Protein AF-0000000076050199 (afdb_homodimer)

Radius of gyration: 25.9 Å; Cα contacts (8 Å, |Δi|>4): 578; chains: 2; bounding box: 98×71×80 Å

Nearest PDB structures (foldseek):
  4gos-assembly1_A  TM=8.736E-01  e=7.996E-11  Homo sapiens
  1py9-assembly1_A-2  TM=8.054E-01  e=5.054E-10  Mus musculus
  3csp-assembly1_A  TM=7.945E-01  e=6.804E-10  Rattus norvegicus
  1pkq-assembly2_J  TM=7.995E-01  e=1.474E-09  Rattus norvegicus
  3mj9-assembly1_A  TM=7.895E-01  e=1.377E-06  Mus musculus

Solvent-accessible surface area (backbone atoms only — not comparable to full-atom values): 16341 Å² total; per-residue (Å²): 135,82,79,76,73,74,72,79,74,70,74,73,73,74,72,75,71,73,72,77,76,75,49,48,38,43,48,78,49,66,61,49,78,47,48,39,64,36,67,49,72,49,48,35,36,38,69,71,53,95,85,59,62,58,58,48,30,26,36,46,28,32,40,41,45,98,84,49,76,41,40,54,44,38,30,56,44,57,38,76,38,73,85,65,33,34,73,93,38,62,92,28,49,46,69,51,70,83,41,44,84,76,20,33,45,38,39,38,37,46,63,34,41,51,83,68,31,31,40,36,37,37,35,42,35,43,89,79,38,55,38,55,29,59,29,35,37,44,33,39,74,73,77,78,125,137,80,76,76,76,74,74,77,74,70,72,74,73,73,74,75,69,71,71,77,76,76,50,49,38,41,49,77,49,65,62,48,77,48,47,38,65,35,66,50,74,49,48,36,37,39,68,70,54,96,85,61,60,60,58,48,31,26,34,46,27,33,40,41,45,98,83,48,78,42,39,55,43,39,29,56,44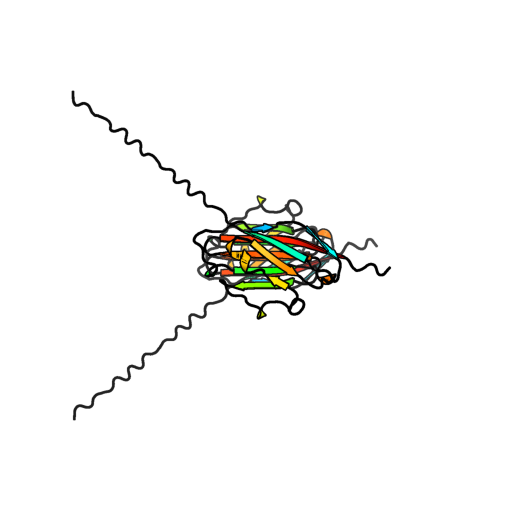,57,37,76,38,74,85,66,35,34,75,94,40,62,93,28,48,44,69,50,71,84,41,43,84,76,21,32,45,38,39,38,38,46,64,33,44,54,82,67,32,31,40,38,37,38,35,44,35,42,86,81,39,56,38,54,30,60,28,36,37,45,32,40,74,74,79,79,125

pLDDT: mean 88.52, std 17.94, range [31.03, 98.88]

Structure (mmCIF, N/CA/C/O backbone):
data_AF-0000000076050199-model_v1
#
loop_
_entity.id
_entity.type
_entity.pdbx_description
1 polymer 'Immunoglobulin V-set domain-containing protein'
#
loop_
_atom_site.group_PDB
_atom_site.id
_atom_site.type_symbol
_atom_site.label_atom_id
_atom_site.label_alt_id
_atom_site.label_comp_id
_atom_site.label_asym_id
_atom_site.label_entity_id
_atom_site.label_seq_id
_atom_site.pdbx_PDB_ins_code
_atom_site.Cartn_x
_atom_site.Cartn_y
_atom_site.Cartn_z
_atom_site.occupancy
_atom_site.B_iso_or_equiv
_atom_site.auth_seq_id
_atom_site.auth_comp_id
_atom_site.auth_asym_id
_atom_site.auth_atom_id
_atom_site.pdbx_PDB_model_num
ATOM 1 N N . LEU A 1 1 ? 49.406 43.812 -36.844 1 32.44 1 LEU A N 1
ATOM 2 C CA . LEU A 1 1 ? 48.281 43.062 -37.375 1 32.44 1 LEU A CA 1
ATOM 3 C C . LEU A 1 1 ? 48.188 41.688 -36.75 1 32.44 1 LEU A C 1
ATOM 5 O O . LEU A 1 1 ? 48.844 40.75 -37.219 1 32.44 1 LEU A O 1
ATOM 9 N N . PHE A 1 2 ? 48.469 41.625 -35.438 1 39.25 2 PHE A N 1
ATOM 10 C CA . PHE A 1 2 ? 48.312 40.531 -34.469 1 39.25 2 PHE A CA 1
ATOM 11 C C . PHE A 1 2 ? 46.938 39.906 -34.562 1 39.25 2 PHE A C 1
ATOM 13 O O . PHE A 1 2 ? 45.906 40.594 -34.469 1 39.25 2 PHE A O 1
ATOM 20 N N . ASP A 1 3 ? 46.781 38.906 -35.469 1 43.19 3 ASP A N 1
ATOM 21 C CA . ASP A 1 3 ? 45.656 38 -35.719 1 43.19 3 ASP A CA 1
ATOM 22 C C . ASP A 1 3 ? 45.219 37.344 -34.438 1 43.19 3 ASP A C 1
ATOM 24 O O . ASP A 1 3 ? 46 36.656 -33.75 1 43.19 3 ASP A O 1
ATOM 28 N N . TYR A 1 4 ? 44.438 38.062 -33.562 1 44.41 4 TYR A N 1
ATOM 29 C CA . TYR A 1 4 ? 43.688 37.562 -32.438 1 44.41 4 TYR A CA 1
ATOM 30 C C . TYR A 1 4 ? 42.875 36.344 -32.875 1 44.41 4 TYR A C 1
ATOM 32 O O . TYR A 1 4 ? 41.938 36.438 -33.656 1 44.41 4 TYR A O 1
ATOM 40 N N . LYS A 1 5 ? 43.5 35.188 -33.344 1 40.69 5 LYS A N 1
ATOM 41 C CA . LYS A 1 5 ? 42.75 33.938 -33.469 1 40.69 5 LYS A CA 1
ATOM 42 C C . LYS A 1 5 ? 41.875 33.688 -32.25 1 40.69 5 LYS A C 1
ATOM 44 O O . LYS A 1 5 ? 42.375 33.531 -31.141 1 40.69 5 LYS A O 1
ATOM 49 N N . GLN A 1 6 ? 40.75 34.531 -32.062 1 45.22 6 GLN A N 1
ATOM 50 C CA . GLN A 1 6 ? 39.781 34.156 -31.047 1 45.22 6 GLN A CA 1
ATOM 51 C C . GLN A 1 6 ? 39.438 32.688 -31.125 1 45.22 6 GLN A C 1
ATOM 53 O O . GLN A 1 6 ? 39.062 32.188 -32.188 1 45.22 6 GLN A O 1
ATOM 58 N N . THR A 1 7 ? 40.344 31.781 -30.562 1 48.69 7 THR A N 1
ATOM 59 C CA . THR A 1 7 ? 39.938 30.406 -30.297 1 48.69 7 THR A CA 1
ATOM 60 C C . THR A 1 7 ? 38.5 30.344 -29.828 1 48.69 7 THR A C 1
ATOM 62 O O . THR A 1 7 ? 38.125 31.016 -28.859 1 48.69 7 THR A O 1
ATOM 65 N N . ASP A 1 8 ? 37.531 30.219 -30.75 1 48.44 8 ASP A N 1
ATOM 66 C CA . ASP A 1 8 ? 36.156 29.812 -30.422 1 48.44 8 ASP A CA 1
ATOM 67 C C . ASP A 1 8 ? 36.156 28.625 -29.469 1 48.44 8 ASP A C 1
ATOM 69 O O . ASP A 1 8 ? 36.562 27.516 -29.828 1 48.44 8 ASP A O 1
ATOM 73 N N . PHE A 1 9 ? 36.594 28.891 -28.188 1 45.69 9 PHE A N 1
ATOM 74 C CA . PHE A 1 9 ? 36.25 27.875 -27.188 1 45.69 9 PHE A CA 1
ATOM 75 C C . PHE A 1 9 ? 34.781 27.469 -27.312 1 45.69 9 PHE A C 1
ATOM 77 O O . PHE A 1 9 ? 33.906 28.188 -26.859 1 45.69 9 PHE A O 1
ATOM 84 N N . THR A 1 10 ? 34.375 26.938 -28.422 1 53.16 10 THR A N 1
ATOM 85 C CA . THR A 1 10 ? 33.125 26.219 -28.328 1 53.16 10 THR A CA 1
ATOM 86 C C . THR A 1 10 ? 33.125 25.297 -27.109 1 53.16 10 THR A C 1
ATOM 88 O O . THR A 1 10 ? 33.875 24.344 -27.047 1 53.16 10 THR A O 1
ATOM 91 N N . LEU A 1 11 ? 33.031 25.844 -25.859 1 47.84 11 LEU A N 1
ATOM 92 C CA . LEU A 1 11 ? 32.594 25.031 -24.734 1 47.84 11 LEU A CA 1
ATOM 93 C C . LEU A 1 11 ? 31.469 24.062 -25.172 1 47.84 11 LEU A C 1
ATOM 95 O O . LEU A 1 11 ? 30.375 24.5 -25.5 1 47.84 11 LEU A O 1
ATOM 99 N N . LEU A 1 12 ? 31.828 23.047 -25.953 1 47.75 12 LEU A N 1
ATOM 100 C CA . LEU A 1 12 ? 30.906 21.922 -26.062 1 47.75 12 LEU A CA 1
ATOM 101 C C . LEU A 1 12 ? 30.281 21.594 -24.703 1 47.75 12 LEU A C 1
ATOM 103 O O . LEU A 1 12 ? 30.969 21.109 -23.812 1 47.75 12 LEU A O 1
ATOM 107 N N . TRP A 1 13 ? 29.359 22.406 -24.219 1 48.75 13 TRP A N 1
ATOM 108 C CA . TRP A 1 13 ? 28.5 21.969 -23.141 1 48.75 13 TRP A CA 1
ATOM 109 C C . TRP A 1 13 ? 27.969 20.547 -23.406 1 48.75 13 TRP A C 1
ATOM 111 O O . TRP A 1 13 ? 27.094 20.359 -24.25 1 48.75 13 TRP A O 1
ATOM 121 N N . LEU A 1 14 ? 28.828 19.531 -23.453 1 48.69 14 LEU A N 1
ATOM 122 C CA . LEU A 1 14 ? 28.344 18.156 -23.297 1 48.69 14 LEU A CA 1
ATOM 123 C C . LEU A 1 14 ? 27.281 18.094 -22.203 1 48.69 14 LEU A C 1
ATOM 125 O O . LEU A 1 14 ? 27.578 18.25 -21.016 1 48.69 14 LEU A O 1
ATOM 129 N N . PHE A 1 15 ? 26.094 18.734 -22.469 1 48.78 15 PHE A N 1
ATOM 130 C CA . PHE A 1 15 ? 24.938 18.438 -21.641 1 48.78 15 PHE A CA 1
ATOM 131 C C . PHE A 1 15 ? 24.797 16.922 -21.438 1 48.78 15 PHE A C 1
ATOM 133 O O . PHE A 1 15 ? 24.391 16.203 -22.359 1 48.78 15 PHE A O 1
ATOM 140 N N . LEU A 1 16 ? 25.797 16.203 -20.781 1 50.12 16 LEU A N 1
ATOM 141 C CA . LEU A 1 16 ? 25.453 14.898 -20.219 1 50.12 16 LEU A CA 1
ATOM 142 C C . LEU A 1 16 ? 24.047 14.898 -19.641 1 50.12 16 LEU A C 1
ATOM 144 O O . LEU A 1 16 ? 23.812 15.445 -18.562 1 50.12 16 LEU A O 1
ATOM 148 N N . SER A 1 17 ? 23.031 15.086 -20.406 1 51.53 17 SER A N 1
ATOM 149 C CA . SER A 1 17 ? 21.688 14.727 -19.938 1 51.53 17 SER A CA 1
ATOM 150 C C . SER A 1 17 ? 21.688 13.367 -19.25 1 51.53 17 SER A C 1
ATOM 152 O O . SER A 1 17 ? 21.719 12.328 -19.906 1 51.53 17 SER A O 1
ATOM 154 N N . SER A 1 18 ? 22.453 13.133 -18.234 1 55.72 18 SER A N 1
ATOM 155 C CA . SER A 1 18 ? 22.203 11.93 -17.438 1 55.72 18 SER A CA 1
ATOM 156 C C . SER A 1 18 ? 20.703 11.641 -17.344 1 55.72 18 SER A C 1
ATOM 158 O O . SER A 1 18 ? 19.969 12.375 -16.688 1 55.72 18 SER A O 1
ATOM 160 N N . ALA A 1 19 ? 20.047 11.203 -18.359 1 55.16 19 ALA A N 1
ATOM 161 C CA . ALA A 1 19 ? 18.688 10.695 -18.281 1 55.16 19 ALA A CA 1
ATOM 162 C C . ALA A 1 19 ? 18.453 9.922 -17 1 55.16 19 ALA A C 1
ATOM 164 O O . ALA A 1 19 ? 18.984 8.82 -16.828 1 55.16 19 ALA A O 1
ATOM 165 N N . LEU A 1 20 ? 18.281 10.477 -15.883 1 61.25 20 LEU A N 1
ATOM 166 C CA . LEU A 1 20 ? 17.859 9.789 -14.664 1 61.25 20 LEU A CA 1
ATOM 167 C C . LEU A 1 20 ? 16.812 8.727 -14.977 1 61.25 20 LEU A C 1
ATOM 169 O O . LEU A 1 20 ? 15.711 9.047 -15.406 1 61.25 20 LEU A O 1
ATOM 173 N N . ARG A 1 21 ? 17.281 7.559 -15.5 1 72.5 21 ARG A N 1
ATOM 174 C CA . ARG A 1 21 ? 16.359 6.441 -15.703 1 72.5 21 ARG A CA 1
ATOM 175 C C . ARG A 1 21 ? 15.531 6.188 -14.453 1 72.5 21 ARG A C 1
ATOM 177 O O . ARG A 1 21 ? 16.078 5.98 -13.367 1 72.5 21 ARG A O 1
ATOM 184 N N . THR A 1 22 ? 14.258 6.5 -14.43 1 88.25 22 THR A N 1
ATOM 185 C CA . THR A 1 22 ? 13.312 6.262 -13.344 1 88.25 22 THR A CA 1
ATOM 186 C C . THR A 1 22 ? 13.047 4.77 -13.172 1 88.25 22 THR A C 1
ATOM 188 O O . THR A 1 22 ? 12.945 4.035 -14.156 1 88.25 22 THR A O 1
ATOM 191 N N . PHE A 1 23 ? 13.242 4.316 -12.062 1 94.75 23 PHE A N 1
ATOM 192 C CA . PHE A 1 23 ? 12.906 2.943 -11.711 1 94.75 23 PHE A CA 1
ATOM 193 C C . PHE A 1 23 ? 11.398 2.725 -11.75 1 94.75 23 PHE A C 1
ATOM 195 O O . PHE A 1 23 ? 10.648 3.432 -11.07 1 94.75 23 PHE A O 1
ATOM 202 N N . VAL A 1 24 ? 10.906 1.756 -12.547 1 97.38 24 VAL A N 1
ATOM 203 C CA . VAL A 1 24 ? 9.477 1.528 -12.664 1 97.38 24 VAL A CA 1
ATOM 204 C C . VAL A 1 24 ? 9.164 0.052 -12.43 1 97.38 24 VAL A C 1
ATOM 206 O O . VAL A 1 24 ? 9.977 -0.818 -12.758 1 97.38 24 VAL A O 1
ATOM 209 N N . VAL A 1 25 ? 8.047 -0.191 -11.828 1 98.31 25 VAL A N 1
ATOM 210 C CA . VAL A 1 25 ? 7.441 -1.514 -11.711 1 98.31 25 VAL A CA 1
ATOM 211 C C . VAL A 1 25 ? 6.113 -1.543 -12.461 1 98.31 25 VAL A C 1
ATOM 213 O O . VAL A 1 25 ? 5.215 -0.745 -12.18 1 98.31 25 VAL A O 1
ATOM 216 N N . ASN A 1 26 ? 5.992 -2.457 -13.367 1 98.19 26 ASN A N 1
ATOM 217 C CA . ASN A 1 26 ? 4.77 -2.619 -14.148 1 98.19 26 ASN A CA 1
ATOM 218 C C . ASN A 1 26 ? 4.094 -3.955 -13.859 1 98.19 26 ASN A C 1
ATOM 220 O O . ASN A 1 26 ? 4.762 -4.934 -13.508 1 98.19 26 ASN A O 1
ATOM 224 N N . VAL A 1 27 ? 2.783 -3.969 -14.016 1 98.19 27 VAL A N 1
ATOM 225 C CA . VAL A 1 27 ? 2.055 -5.234 -13.992 1 98.19 27 VAL A CA 1
ATOM 226 C C . VAL A 1 27 ? 1.804 -5.711 -15.422 1 98.19 27 VAL A C 1
ATOM 228 O O . VAL A 1 27 ? 1.519 -4.906 -16.312 1 98.19 27 VAL A O 1
ATOM 231 N N . THR A 1 28 ? 1.919 -7 -15.602 1 97.75 28 THR A N 1
ATOM 232 C CA . THR A 1 28 ? 1.644 -7.535 -16.938 1 97.75 28 THR A CA 1
ATOM 233 C C . THR A 1 28 ? 0.164 -7.391 -17.281 1 97.75 28 THR A C 1
ATOM 235 O O . THR A 1 28 ? -0.188 -7.117 -18.422 1 97.75 28 THR A O 1
ATOM 238 N N . GLN A 1 29 ? -0.708 -7.605 -16.297 1 97.38 29 GLN A N 1
ATOM 239 C CA . GLN A 1 29 ? -2.146 -7.387 -16.406 1 97.38 29 GLN A CA 1
ATOM 240 C C . GLN A 1 29 ? -2.691 -6.664 -15.18 1 97.38 29 GLN A C 1
ATOM 242 O O . GLN A 1 29 ? -2.291 -6.957 -14.047 1 97.38 29 GLN A O 1
ATOM 247 N N . THR A 1 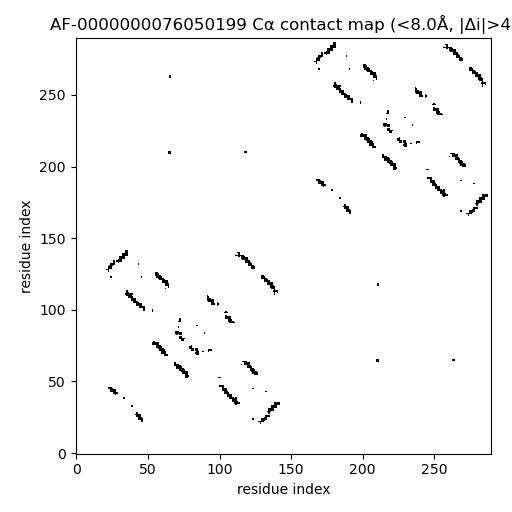30 ? -3.574 -5.723 -15.43 1 96.5 30 THR A N 1
ATOM 248 C CA . THR A 1 30 ? -4.121 -4.93 -14.336 1 96.5 30 THR A CA 1
ATOM 249 C C . THR A 1 30 ? -5.164 -5.727 -13.555 1 96.5 30 THR A C 1
ATOM 251 O O . THR A 1 30 ? -5.52 -5.363 -12.43 1 96.5 30 THR A O 1
ATOM 254 N N . SER A 1 31 ? -5.691 -6.785 -14.242 1 97.69 31 SER A N 1
ATOM 255 C CA . SER A 1 31 ? -6.688 -7.617 -13.578 1 97.69 31 SER A CA 1
ATOM 256 C C . SER A 1 31 ? -6.66 -9.047 -14.117 1 97.69 31 SER A C 1
ATOM 258 O O . SER A 1 31 ? -6.336 -9.273 -15.281 1 97.69 31 SER A O 1
ATOM 260 N N . TYR A 1 32 ? -7.008 -9.945 -13.242 1 98.44 32 TYR A N 1
ATOM 261 C CA . TYR A 1 32 ? -7.082 -11.375 -13.539 1 98.44 32 TYR A CA 1
ATOM 262 C C . TYR A 1 32 ? -8.414 -11.953 -13.078 1 98.44 32 TYR A C 1
ATOM 264 O O . TYR A 1 32 ? -9.023 -11.445 -12.133 1 98.44 32 TYR A O 1
ATOM 272 N N . GLN A 1 33 ? -8.773 -12.953 -13.758 1 98.19 33 GLN A N 1
ATOM 273 C CA . GLN A 1 33 ? -9.898 -13.797 -13.375 1 98.19 33 GLN A CA 1
ATOM 274 C C . GLN A 1 33 ? -9.469 -15.25 -13.234 1 98.19 33 GLN A C 1
ATOM 276 O O . GLN A 1 33 ? -8.688 -15.758 -14.047 1 98.19 33 GLN A O 1
ATOM 281 N N . ALA A 1 34 ? -10.008 -15.891 -12.219 1 98.12 34 ALA A N 1
ATOM 282 C CA . ALA A 1 34 ? -9.727 -17.312 -12.023 1 98.12 34 ALA A CA 1
ATOM 283 C C . ALA A 1 34 ? -10.836 -17.984 -11.234 1 98.12 34 ALA A C 1
ATOM 285 O O . ALA A 1 34 ? -11.734 -17.312 -10.719 1 98.12 34 ALA A O 1
ATOM 286 N N . GLU A 1 35 ? -10.727 -19.266 -11.258 1 97.81 35 GLU A N 1
ATOM 287 C CA . GLU A 1 35 ? -11.727 -20.047 -10.531 1 97.81 35 GLU A CA 1
ATOM 288 C C . GLU A 1 35 ? -11.109 -20.734 -9.305 1 97.81 35 GLU A C 1
ATOM 290 O O . GLU A 1 35 ? -9.93 -21.078 -9.312 1 97.81 35 GLU A O 1
ATOM 295 N N . GLU A 1 36 ? -11.984 -20.906 -8.312 1 97.94 36 GLU A N 1
ATOM 296 C CA . GLU A 1 36 ? -11.57 -21.609 -7.102 1 97.94 36 GLU A CA 1
ATOM 297 C C . GLU A 1 36 ? -10.93 -22.953 -7.434 1 97.94 36 GLU A C 1
ATOM 299 O O . GLU A 1 36 ? -11.352 -23.641 -8.375 1 97.94 36 GLU A O 1
ATOM 304 N N . ASN A 1 37 ? -9.906 -23.328 -6.672 1 97.31 37 ASN A N 1
ATOM 305 C CA . ASN A 1 37 ? -9.18 -24.594 -6.738 1 97.31 37 ASN A CA 1
ATOM 306 C C . ASN A 1 37 ? -8.25 -24.641 -7.949 1 97.31 37 ASN A C 1
ATOM 308 O O . ASN A 1 37 ? -7.504 -25.609 -8.125 1 97.31 37 ASN A O 1
ATOM 312 N N . HIS A 1 38 ? -8.227 -23.688 -8.734 1 97.81 38 HIS A N 1
ATOM 313 C CA . HIS A 1 38 ? -7.25 -23.562 -9.812 1 97.81 38 HIS A CA 1
ATOM 314 C C . HIS A 1 38 ? -5.996 -22.844 -9.336 1 97.81 38 HIS A C 1
ATOM 316 O O . HIS A 1 38 ? -5.906 -22.453 -8.172 1 97.81 38 HIS A O 1
ATOM 322 N N . ASN A 1 39 ? -5.023 -22.812 -10.188 1 98.69 39 ASN A N 1
ATOM 323 C CA . ASN A 1 39 ? -3.793 -22.062 -9.953 1 98.69 39 ASN A CA 1
ATOM 324 C C . ASN A 1 39 ? -3.689 -20.859 -10.875 1 98.69 39 ASN A C 1
ATOM 326 O O . ASN A 1 39 ? -4.367 -20.797 -11.906 1 98.69 39 ASN A O 1
ATOM 330 N N . ILE A 1 40 ? -2.869 -19.953 -10.484 1 98.75 40 ILE A N 1
ATOM 331 C CA . ILE A 1 40 ? -2.641 -18.797 -11.352 1 98.75 40 ILE A CA 1
ATOM 332 C C . ILE A 1 40 ? -1.229 -18.25 -11.133 1 98.75 40 ILE A C 1
ATOM 334 O O . ILE A 1 40 ? -0.618 -18.516 -10.094 1 98.75 40 ILE A O 1
ATOM 338 N N . THR A 1 41 ? -0.716 -17.594 -12.117 1 98.81 41 THR A N 1
ATOM 339 C CA . THR A 1 41 ? 0.531 -16.844 -12.023 1 98.81 41 THR A CA 1
ATOM 340 C C . THR A 1 41 ? 0.279 -15.359 -12.195 1 98.81 41 THR A C 1
ATOM 342 O O . THR A 1 41 ? -0.288 -14.93 -13.203 1 98.81 41 THR A O 1
ATOM 345 N N . LEU A 1 42 ? 0.651 -14.586 -11.266 1 98.88 42 LEU A N 1
ATOM 346 C CA . LEU A 1 42 ? 0.662 -13.125 -11.352 1 98.88 42 LEU A CA 1
ATOM 347 C C . LEU A 1 42 ? 2.053 -12.617 -11.711 1 98.88 42 LEU A C 1
ATOM 349 O O . LEU A 1 42 ? 3.055 -13.117 -11.195 1 98.88 42 LEU A O 1
ATOM 353 N N . GLU A 1 43 ? 2.082 -11.625 -12.562 1 98.81 43 GLU A N 1
ATOM 354 C CA . GLU A 1 43 ? 3.398 -11.25 -13.07 1 98.81 43 GLU A CA 1
ATOM 355 C C . GLU A 1 43 ? 3.58 -9.734 -13.078 1 98.81 43 GLU A C 1
ATOM 357 O O . GLU A 1 43 ? 2.684 -9 -13.5 1 98.81 43 GLU A O 1
ATOM 362 N N . TRP A 1 44 ? 4.75 -9.297 -12.625 1 98.81 44 TRP A N 1
ATOM 363 C CA . TRP A 1 44 ? 5.25 -7.93 -12.711 1 98.81 44 TRP A CA 1
ATOM 364 C C . TRP A 1 44 ? 6.551 -7.879 -13.5 1 98.81 44 TRP A C 1
ATOM 366 O O . TRP A 1 44 ? 7.242 -8.891 -13.648 1 98.81 44 TRP A O 1
ATOM 376 N N . THR A 1 45 ? 6.852 -6.703 -13.961 1 98.5 45 THR A N 1
ATOM 377 C CA . THR A 1 45 ? 8.172 -6.41 -14.5 1 98.5 45 THR A CA 1
ATOM 378 C C . THR A 1 45 ? 8.773 -5.176 -13.828 1 98.5 45 THR A C 1
ATOM 380 O O . THR A 1 45 ? 8.039 -4.312 -13.344 1 98.5 45 THR A O 1
ATOM 383 N N . PHE A 1 46 ? 10.102 -5.125 -13.812 1 97.88 46 PHE A N 1
ATOM 384 C CA . PHE A 1 46 ? 10.727 -3.957 -13.195 1 97.88 46 PHE A CA 1
ATOM 385 C C . PHE A 1 46 ? 12.055 -3.639 -13.875 1 97.88 46 PHE A C 1
ATOM 387 O O . PHE A 1 46 ? 12.633 -4.492 -14.547 1 97.88 46 PHE A O 1
ATOM 394 N N . THR A 1 47 ? 12.414 -2.426 -13.719 1 96.5 47 THR A N 1
ATOM 395 C CA . THR A 1 47 ? 13.648 -1.932 -14.312 1 96.5 47 THR A CA 1
ATOM 396 C C . THR A 1 47 ? 14.859 -2.662 -13.742 1 96.5 47 THR A C 1
ATOM 398 O O . THR A 1 47 ? 14.977 -2.818 -12.523 1 96.5 47 THR A O 1
ATOM 401 N N . THR A 1 48 ? 15.656 -3.164 -14.586 1 94 48 THR A N 1
ATOM 402 C CA . THR A 1 48 ? 16.891 -3.795 -14.148 1 94 48 THR A CA 1
ATOM 403 C C . THR A 1 48 ? 18.109 -2.945 -14.531 1 94 48 THR A C 1
ATOM 405 O O . THR A 1 48 ? 18 -2.049 -15.367 1 94 48 THR A O 1
ATOM 408 N N . ASN A 1 49 ? 19.047 -3.129 -13.812 1 89.06 49 ASN A N 1
ATOM 409 C CA . ASN A 1 49 ? 20.375 -2.588 -14.102 1 89.06 49 ASN A CA 1
ATOM 410 C C . ASN A 1 49 ? 21.406 -3.697 -14.297 1 89.06 49 ASN A C 1
ATOM 412 O O . ASN A 1 49 ? 21.578 -4.551 -13.422 1 89.06 49 ASN A O 1
ATOM 416 N N . ASN A 1 50 ? 21.953 -3.678 -15.477 1 80.62 50 ASN A N 1
ATOM 417 C CA . ASN A 1 50 ? 22.844 -4.746 -15.898 1 80.62 50 ASN A CA 1
ATOM 418 C C . ASN A 1 50 ? 23.969 -4.977 -14.891 1 80.62 50 ASN A C 1
ATOM 420 O O . ASN A 1 50 ? 24.5 -6.078 -14.797 1 80.62 50 ASN A O 1
ATOM 424 N N . ASP A 1 51 ? 24.234 -4.035 -14.117 1 77.69 51 ASP A N 1
ATOM 425 C CA . ASP A 1 51 ? 25.359 -4.133 -13.18 1 77.69 51 ASP A CA 1
ATOM 426 C C . ASP A 1 51 ? 24.859 -4.535 -11.789 1 77.69 51 ASP A C 1
ATOM 428 O O . ASP A 1 51 ? 25.672 -4.715 -10.875 1 77.69 51 ASP A O 1
ATOM 432 N N . SER A 1 52 ? 23.656 -4.785 -11.75 1 73.5 52 SER A N 1
ATOM 433 C CA . SER A 1 52 ? 23.141 -4.934 -10.391 1 73.5 52 SER A CA 1
ATOM 434 C C . SER A 1 52 ? 23.047 -6.402 -9.992 1 73.5 52 SER A C 1
ATOM 436 O O . SER A 1 52 ? 22.812 -7.27 -10.844 1 73.5 52 SER A O 1
ATOM 438 N N . SER A 1 53 ? 23.469 -6.672 -8.797 1 84.31 53 SER A N 1
ATOM 439 C CA . SER A 1 53 ? 23.328 -7.969 -8.141 1 84.31 53 SER A CA 1
ATOM 440 C C . SER A 1 53 ? 21.953 -8.109 -7.48 1 84.31 53 SER A C 1
ATOM 442 O O . SER A 1 53 ? 21.32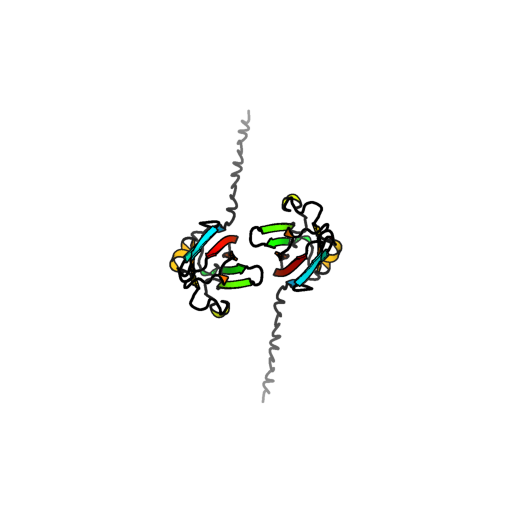8 -7.113 -7.141 1 84.31 53 SER A O 1
ATOM 444 N N . LEU A 1 54 ? 21.531 -9.336 -7.395 1 90.5 54 LEU A N 1
ATOM 445 C CA . LEU A 1 54 ? 20.297 -9.625 -6.691 1 90.5 54 LEU A CA 1
ATOM 446 C C . LEU A 1 54 ? 20.406 -9.289 -5.207 1 90.5 54 LEU A C 1
ATOM 448 O O . LEU A 1 54 ? 19.406 -9.195 -4.504 1 90.5 54 LEU A O 1
ATOM 452 N N . ASN A 1 55 ? 21.641 -9.039 -4.816 1 93.44 55 ASN A N 1
ATOM 453 C CA . ASN A 1 55 ? 21.875 -8.867 -3.385 1 93.44 55 ASN A CA 1
ATOM 454 C C . ASN A 1 55 ? 21.219 -7.59 -2.859 1 93.44 55 ASN A C 1
ATOM 456 O O . ASN A 1 55 ? 20.969 -7.465 -1.659 1 93.44 55 ASN A O 1
ATOM 460 N N . SER A 1 56 ? 20.953 -6.645 -3.713 1 94.38 56 SER A N 1
ATOM 461 C CA . SER A 1 56 ? 20.328 -5.406 -3.273 1 94.38 56 SER A CA 1
ATOM 462 C C . SER A 1 56 ? 18.812 -5.469 -3.449 1 94.38 56 SER A C 1
ATOM 464 O O . SER A 1 56 ? 18.094 -4.582 -2.984 1 94.38 56 SER A O 1
ATOM 466 N N . LEU A 1 57 ? 18.344 -6.555 -4.066 1 97.06 57 LEU A N 1
ATOM 467 C CA . LEU A 1 57 ? 16.938 -6.641 -4.445 1 97.06 57 LEU A CA 1
ATOM 468 C C . LEU A 1 57 ? 16.078 -7.008 -3.244 1 97.06 57 LEU A C 1
ATOM 470 O O . LEU A 1 57 ? 16.328 -8.008 -2.57 1 97.06 57 LEU A O 1
ATOM 474 N N . SER A 1 58 ? 15.117 -6.184 -2.949 1 97.75 58 SER A N 1
ATOM 475 C CA . SER A 1 58 ? 14.086 -6.484 -1.96 1 97.75 58 SER A CA 1
ATOM 476 C C . SER A 1 58 ? 12.695 -6.418 -2.576 1 97.75 58 SER A C 1
ATOM 478 O O . SER A 1 58 ? 12.391 -5.492 -3.33 1 97.75 58 SER A O 1
ATOM 480 N N . ILE A 1 59 ? 11.93 -7.418 -2.268 1 98.69 59 ILE A N 1
ATOM 481 C CA . ILE A 1 59 ? 10.562 -7.512 -2.781 1 98.69 59 ILE A CA 1
ATOM 482 C C . ILE A 1 59 ? 9.602 -7.797 -1.635 1 98.69 59 ILE A C 1
ATOM 484 O O . ILE A 1 59 ? 9.875 -8.633 -0.772 1 98.69 59 ILE A O 1
ATOM 488 N N . TYR A 1 60 ? 8.539 -7.102 -1.564 1 98.62 60 TYR A N 1
ATOM 489 C CA . TYR A 1 60 ? 7.469 -7.32 -0.596 1 98.62 60 TYR A CA 1
ATOM 490 C C . TYR A 1 60 ? 6.109 -7.328 -1.28 1 98.62 60 TYR A C 1
ATOM 492 O O . TYR A 1 60 ? 5.691 -6.328 -1.866 1 98.62 60 TYR A O 1
ATOM 500 N N . CYS A 1 61 ? 5.426 -8.461 -1.204 1 98.88 61 CYS A N 1
ATOM 501 C CA . CYS A 1 61 ? 4.133 -8.633 -1.858 1 98.88 61 CYS A CA 1
ATOM 502 C C . CYS A 1 61 ? 3.033 -8.898 -0.836 1 98.88 61 CYS A C 1
ATOM 504 O O . CYS A 1 61 ? 3.195 -9.742 0.048 1 98.88 61 CYS A O 1
ATOM 506 N N . GLU A 1 62 ? 1.937 -8.227 -1.067 1 98.62 62 GLU A N 1
ATOM 507 C CA . GLU A 1 62 ? 0.806 -8.367 -0.155 1 98.62 62 GLU A CA 1
ATOM 508 C C . GLU A 1 62 ? -0.506 -8.508 -0.92 1 98.62 62 GLU A C 1
ATOM 510 O O . GLU A 1 62 ? -0.636 -8.016 -2.041 1 98.62 62 GLU A O 1
ATOM 515 N N . LEU A 1 63 ? -1.42 -9.227 -0.322 1 98.56 63 LEU A N 1
ATOM 516 C CA . LEU A 1 63 ? -2.828 -9.195 -0.705 1 98.56 63 LEU A CA 1
ATOM 517 C C . LEU A 1 63 ? -3.619 -8.258 0.201 1 98.56 63 LEU A C 1
ATOM 519 O O . LEU A 1 63 ? -3.607 -8.414 1.424 1 98.56 63 LEU A O 1
ATOM 523 N N . ILE A 1 64 ? -4.27 -7.324 -0.406 1 97.44 64 ILE A N 1
ATOM 524 C CA . ILE A 1 64 ? -5.094 -6.371 0.329 1 97.44 64 ILE A CA 1
ATOM 525 C C . ILE A 1 64 ? -6.57 -6.629 0.025 1 97.44 64 ILE A C 1
ATOM 527 O O . ILE A 1 64 ? -6.996 -6.539 -1.129 1 97.44 64 ILE A O 1
ATOM 531 N N . THR A 1 65 ? -7.324 -6.938 1.047 1 93.81 65 THR A N 1
ATOM 532 C CA . THR A 1 65 ? -8.773 -7.086 0.946 1 93.81 65 THR A CA 1
ATOM 533 C C . THR A 1 65 ? -9.484 -6.074 1.839 1 93.81 65 THR A C 1
ATOM 535 O O . THR A 1 65 ? -8.836 -5.277 2.521 1 93.81 65 THR A O 1
ATOM 538 N N . ASP A 1 66 ? -10.82 -6.121 1.781 1 84.75 66 ASP A N 1
ATOM 539 C CA . ASP A 1 66 ? -11.617 -5.211 2.604 1 84.75 66 ASP A CA 1
ATOM 540 C C . ASP A 1 66 ? -11.383 -5.469 4.09 1 84.75 66 ASP A C 1
ATOM 542 O O . ASP A 1 66 ? -11.578 -4.578 4.918 1 84.75 66 ASP A O 1
ATOM 546 N N . HIS A 1 67 ? -10.859 -6.629 4.32 1 83.69 67 HIS A N 1
ATOM 547 C CA . HIS A 1 67 ? -10.883 -6.98 5.738 1 83.69 67 HIS A CA 1
ATOM 548 C C . HIS A 1 67 ? -9.477 -7.219 6.27 1 83.69 67 HIS A C 1
ATOM 550 O O . HIS A 1 67 ? -9.242 -7.113 7.473 1 83.69 67 HIS A O 1
ATOM 556 N N . MET A 1 68 ? -8.625 -7.531 5.355 1 89.06 68 MET A N 1
ATOM 557 C CA . MET A 1 68 ? -7.32 -7.93 5.867 1 89.06 68 MET A CA 1
ATOM 558 C C . MET A 1 68 ? -6.223 -7.617 4.852 1 89.06 68 MET A C 1
ATOM 560 O O . MET A 1 68 ? -6.492 -7.496 3.656 1 89.06 68 MET A O 1
ATOM 564 N N . VAL A 1 69 ? -5.047 -7.422 5.344 1 95.56 69 VAL A N 1
ATOM 565 C CA . VAL A 1 69 ? -3.822 -7.379 4.551 1 95.56 69 VAL A CA 1
ATOM 566 C C . VAL A 1 69 ? -2.949 -8.586 4.879 1 95.56 69 VAL A C 1
ATOM 568 O O . VAL A 1 69 ? -2.641 -8.836 6.047 1 95.56 69 VAL A O 1
ATOM 571 N N . SER A 1 70 ? -2.545 -9.359 3.84 1 98.06 70 SER A N 1
ATOM 572 C CA . SER A 1 70 ? -1.772 -10.578 4.043 1 98.06 70 SER A CA 1
ATOM 573 C C . SER A 1 70 ? -0.473 -10.555 3.246 1 98.06 70 SER A C 1
ATOM 575 O O . SER A 1 70 ? -0.472 -10.203 2.064 1 98.06 70 SER A O 1
ATOM 577 N N . VAL A 1 71 ? 0.597 -10.977 3.896 1 98.56 71 VAL A N 1
ATOM 578 C CA . VAL A 1 71 ? 1.888 -11.055 3.219 1 98.56 71 VAL A CA 1
ATOM 579 C C . VAL A 1 71 ? 1.947 -12.312 2.359 1 98.56 71 VAL A C 1
ATOM 581 O O . VAL A 1 71 ? 1.684 -13.414 2.846 1 98.56 71 VAL A O 1
ATOM 584 N N . LEU A 1 72 ? 2.299 -12.141 1.117 1 98.81 72 LEU A N 1
ATOM 585 C CA . LEU A 1 72 ? 2.391 -13.234 0.155 1 98.81 72 LEU A CA 1
ATOM 586 C C . LEU A 1 72 ? 3.832 -13.703 0.003 1 98.81 72 LEU A C 1
ATOM 588 O O . LEU A 1 72 ? 4.098 -14.914 -0.006 1 98.81 72 LEU A O 1
ATOM 592 N N . TYR A 1 73 ? 4.734 -12.766 -0.09 1 98.81 73 TYR A N 1
ATOM 593 C CA . TYR A 1 73 ? 6.125 -13.055 -0.431 1 98.81 73 TYR A CA 1
ATOM 594 C C . TYR A 1 73 ? 7.047 -11.938 0.048 1 98.81 73 TYR A C 1
ATOM 596 O O . TYR A 1 73 ? 6.688 -10.758 -0.009 1 98.81 73 TYR A O 1
ATOM 604 N N . HIS A 1 74 ? 8.203 -12.336 0.511 1 98.62 74 HIS A N 1
ATOM 605 C CA . HIS A 1 74 ? 9.18 -11.367 0.994 1 98.62 74 HIS A CA 1
ATOM 606 C C . HIS A 1 74 ? 10.602 -11.789 0.639 1 98.62 74 HIS A C 1
ATOM 608 O O . HIS A 1 74 ? 11.047 -12.867 1.041 1 98.62 74 HIS A O 1
ATOM 614 N N . LEU A 1 75 ? 11.227 -11.062 -0.156 1 98.5 75 LEU A N 1
ATOM 615 C CA . LEU A 1 75 ? 12.648 -11.148 -0.453 1 98.5 75 LEU A CA 1
ATOM 616 C C . LEU A 1 75 ? 13.398 -9.953 0.13 1 98.5 75 LEU A C 1
ATOM 618 O O . LEU A 1 75 ? 13.086 -8.805 -0.188 1 98.5 75 LEU A O 1
ATOM 622 N N . HIS A 1 76 ? 14.305 -10.18 0.998 1 97.38 76 HIS A N 1
ATOM 623 C CA . HIS A 1 76 ? 15.086 -9.117 1.618 1 97.38 76 HIS A CA 1
ATOM 624 C C . HIS A 1 76 ? 16.547 -9.188 1.192 1 97.38 76 HIS A C 1
ATOM 626 O O . HIS A 1 76 ? 17.297 -10.055 1.647 1 97.38 76 HIS A O 1
ATOM 632 N N . GLU A 1 77 ? 16.875 -8.211 0.348 1 95.81 77 GLU A N 1
ATOM 633 C CA . GLU A 1 77 ? 18.25 -8.125 -0.126 1 95.81 77 GLU A CA 1
ATOM 634 C C . GLU A 1 77 ? 18.734 -9.469 -0.658 1 95.81 77 GLU A C 1
ATOM 636 O O . GLU A 1 77 ? 19.781 -9.961 -0.244 1 95.81 77 GLU A O 1
ATOM 641 N N . GLY A 1 78 ? 17.953 -9.984 -1.482 1 96.31 78 GLY A N 1
ATOM 642 C CA . GLY A 1 78 ? 18.328 -11.164 -2.24 1 96.31 78 GLY A CA 1
ATOM 643 C C . GLY A 1 78 ? 18.031 -12.461 -1.505 1 96.31 78 GLY A C 1
ATOM 644 O O . GLY A 1 78 ? 18.219 -13.547 -2.051 1 96.31 78 GLY A O 1
ATOM 645 N N . VAL A 1 79 ? 17.547 -12.398 -0.277 1 96.69 79 VAL A N 1
ATOM 646 C CA . VAL A 1 79 ? 17.297 -13.602 0.512 1 96.69 79 VAL A CA 1
ATOM 647 C C . VAL A 1 79 ? 15.805 -13.695 0.848 1 96.69 79 VAL A C 1
ATOM 649 O O . VAL A 1 79 ? 15.219 -12.742 1.356 1 96.69 79 VAL A O 1
ATOM 652 N N . GLU A 1 80 ? 15.266 -14.852 0.572 1 96.88 80 GLU A N 1
ATOM 653 C CA . GLU A 1 80 ? 13.859 -15.062 0.892 1 96.88 80 GLU A CA 1
ATOM 654 C C . GLU A 1 80 ? 13.641 -15.117 2.4 1 96.88 80 GLU A C 1
ATOM 656 O O . GLU A 1 80 ? 14.477 -15.641 3.139 1 96.88 80 GLU A O 1
ATOM 661 N N . VAL A 1 81 ? 12.539 -14.555 2.824 1 97.38 81 VAL A N 1
ATOM 662 C CA . VAL A 1 81 ? 12.141 -14.555 4.23 1 97.38 81 VAL A CA 1
ATOM 663 C C . VAL A 1 81 ? 10.82 -15.297 4.395 1 97.38 81 VAL A C 1
ATOM 665 O O . VAL A 1 81 ? 9.781 -14.68 4.641 1 97.38 81 VAL A O 1
ATOM 668 N N . PRO A 1 82 ? 10.867 -16.609 4.398 1 96.88 82 PRO A N 1
ATOM 669 C CA . PRO A 1 82 ? 9.641 -17.406 4.379 1 96.88 82 PRO A CA 1
ATOM 670 C C . PRO A 1 82 ? 8.781 -17.203 5.629 1 96.88 82 PRO A C 1
ATOM 672 O O . PRO A 1 82 ? 7.559 -17.312 5.566 1 96.88 82 PRO A O 1
ATOM 675 N N . GLU A 1 83 ? 9.391 -16.781 6.734 1 97.19 83 GLU A N 1
ATOM 676 C CA . GLU A 1 83 ? 8.648 -16.609 7.98 1 97.19 83 GLU A CA 1
ATOM 677 C C . GLU A 1 83 ? 7.719 -15.398 7.91 1 97.19 83 GLU A C 1
ATOM 679 O O . GLU A 1 83 ? 6.805 -15.266 8.727 1 97.19 83 GLU A O 1
ATOM 684 N N . SER A 1 84 ? 7.984 -14.523 6.98 1 97 84 SER A N 1
ATOM 685 C CA . SER A 1 84 ? 7.148 -13.344 6.824 1 97 84 SER A CA 1
ATOM 686 C C . SER A 1 84 ? 5.84 -13.68 6.113 1 97 84 SER A C 1
ATOM 688 O O . SER A 1 84 ? 4.879 -12.914 6.168 1 97 84 SER A O 1
ATOM 690 N N . GLN A 1 85 ? 5.75 -14.805 5.383 1 97.88 85 GLN A N 1
ATOM 691 C CA . GLN A 1 85 ? 4.559 -15.188 4.637 1 97.88 85 GLN A CA 1
ATOM 692 C C . GLN A 1 85 ? 3.432 -15.602 5.578 1 97.88 85 GLN A C 1
ATOM 694 O O . GLN A 1 85 ? 3.656 -16.359 6.531 1 97.88 85 GLN A O 1
ATOM 699 N N . ASP A 1 86 ? 2.256 -15.086 5.336 1 98.25 86 ASP A N 1
ATOM 700 C CA . ASP A 1 86 ? 1.118 -15.43 6.184 1 98.25 86 ASP A CA 1
ATOM 701 C C . ASP A 1 86 ? 0.757 -16.906 6.031 1 98.25 86 ASP A C 1
ATOM 703 O O . ASP A 1 86 ? 0.834 -17.469 4.934 1 98.25 86 ASP A O 1
ATOM 707 N N . GLU A 1 87 ? 0.24 -17.469 7.062 1 97.5 87 GLU A N 1
ATOM 708 C CA . GLU A 1 87 ? -0.029 -18.906 7.156 1 97.5 87 GLU A CA 1
ATOM 709 C C . GLU A 1 87 ? -0.994 -19.359 6.062 1 97.5 87 GLU A C 1
ATOM 711 O O . GLU A 1 87 ? -0.848 -20.453 5.512 1 97.5 87 GLU A O 1
ATOM 716 N N . GLN A 1 88 ? -1.94 -18.578 5.75 1 97.06 88 GLN A N 1
ATOM 717 C CA . GLN A 1 88 ? -2.963 -18.984 4.789 1 97.06 88 GLN A CA 1
ATOM 718 C C . GLN A 1 88 ? -2.365 -19.188 3.4 1 97.06 88 GLN A C 1
ATOM 720 O O . GLN A 1 88 ? -2.994 -19.797 2.531 1 97.06 88 GLN A O 1
ATOM 725 N N . PHE A 1 89 ? -1.147 -18.688 3.23 1 98.12 89 PHE A N 1
ATOM 726 C CA . PHE A 1 89 ? -0.53 -18.797 1.913 1 98.12 89 PHE A CA 1
ATOM 727 C C . PHE A 1 89 ? 0.676 -19.734 1.957 1 98.12 89 PHE A C 1
ATOM 729 O O . PHE A 1 89 ? 1.38 -19.891 0.958 1 98.12 89 PHE A O 1
ATOM 736 N N . ALA A 1 90 ? 0.928 -20.281 3.1 1 96.12 90 ALA A N 1
ATOM 737 C CA . ALA A 1 90 ? 2.049 -21.203 3.227 1 96.12 90 ALA A CA 1
ATOM 738 C C . ALA A 1 90 ? 1.921 -22.359 2.236 1 96.12 90 ALA A C 1
ATOM 740 O O . ALA A 1 90 ? 0.888 -23.031 2.189 1 96.12 90 ALA A O 1
ATOM 741 N N . GLY A 1 91 ? 2.986 -22.5 1.46 1 95.12 91 GLY A N 1
ATOM 742 C CA . GLY A 1 91 ? 3.002 -23.578 0.494 1 95.12 91 GLY A CA 1
ATOM 743 C C . GLY A 1 91 ? 2.176 -23.297 -0.745 1 95.12 91 GLY A C 1
ATOM 744 O O . GLY A 1 91 ? 2.219 -24.047 -1.717 1 95.12 91 GLY A O 1
ATOM 745 N N . ARG A 1 92 ? 1.393 -22.219 -0.698 1 98.56 92 ARG A N 1
ATOM 746 C CA . ARG A 1 92 ? 0.468 -21.953 -1.798 1 98.56 92 ARG A CA 1
ATOM 747 C C . ARG A 1 92 ? 0.982 -20.844 -2.699 1 98.56 92 ARG A C 1
ATOM 749 O O . ARG A 1 92 ? 0.54 -20.703 -3.842 1 98.56 92 ARG A O 1
ATOM 756 N N . VAL A 1 93 ? 1.92 -20 -2.197 1 98.69 93 VAL A N 1
ATOM 757 C CA . VAL A 1 93 ? 2.479 -18.922 -3.01 1 98.69 93 VAL A CA 1
ATOM 758 C C . VAL A 1 93 ? 3.986 -19.109 -3.15 1 98.69 93 VAL A C 1
ATOM 760 O O . VAL A 1 93 ? 4.703 -19.188 -2.15 1 98.69 93 VAL A O 1
ATOM 763 N N . GLN A 1 94 ? 4.434 -19.156 -4.379 1 98.12 94 GLN A N 1
ATOM 764 C CA . GLN A 1 94 ? 5.852 -19.312 -4.68 1 98.12 94 GLN A CA 1
ATOM 765 C C . GLN A 1 94 ? 6.309 -18.312 -5.738 1 98.12 94 GLN A C 1
ATOM 767 O O . GLN A 1 94 ? 5.57 -18.016 -6.68 1 98.12 94 GLN A O 1
ATOM 772 N N . CYS A 1 95 ? 7.523 -17.875 -5.547 1 98.44 95 CYS A N 1
ATOM 773 C CA . CYS A 1 95 ? 8.133 -16.969 -6.52 1 98.44 95 CYS A CA 1
ATOM 774 C C . CYS A 1 95 ? 9.094 -17.734 -7.434 1 98.44 95 CYS A C 1
ATOM 776 O O . CYS A 1 95 ? 9.836 -18.594 -6.977 1 98.44 95 CYS A O 1
ATOM 778 N N . ASP A 1 96 ? 9.047 -17.422 -8.719 1 97.88 96 ASP A N 1
ATOM 779 C CA . ASP A 1 96 ? 10.039 -17.922 -9.672 1 97.88 96 ASP A CA 1
ATOM 780 C C . ASP A 1 96 ? 11.336 -17.125 -9.562 1 97.88 96 ASP A C 1
ATOM 782 O O . ASP A 1 96 ? 11.508 -16.109 -10.234 1 97.88 96 ASP A O 1
ATOM 786 N N . LYS A 1 97 ? 12.227 -17.594 -8.875 1 96.25 97 LYS A N 1
ATOM 787 C CA . LYS A 1 97 ? 13.453 -16.859 -8.562 1 96.25 97 LYS A CA 1
ATOM 788 C C . LYS A 1 97 ? 14.344 -16.75 -9.797 1 96.25 97 LYS A C 1
ATOM 790 O O . LYS A 1 97 ? 15.156 -15.828 -9.898 1 96.25 97 LYS A O 1
ATOM 795 N N . ASP A 1 98 ? 14.156 -17.562 -10.703 1 95.06 98 ASP A N 1
ATOM 796 C CA . ASP A 1 98 ? 15.047 -17.641 -11.859 1 95.06 98 ASP A CA 1
ATOM 797 C C . ASP A 1 98 ? 14.867 -16.438 -12.781 1 95.06 98 ASP A C 1
ATOM 799 O O . ASP A 1 98 ? 15.781 -16.078 -13.531 1 95.06 98 ASP A O 1
ATOM 803 N N . VAL A 1 99 ? 13.773 -15.891 -12.68 1 96.75 99 VAL A N 1
ATOM 804 C CA . VAL A 1 99 ? 13.5 -14.859 -13.672 1 96.75 99 VAL A CA 1
ATOM 805 C C . VAL A 1 99 ? 13.711 -13.477 -13.055 1 96.75 99 VAL A C 1
ATOM 807 O O . VAL A 1 99 ? 13.609 -12.461 -13.742 1 96.75 99 VAL A O 1
ATOM 810 N N . LEU A 1 100 ? 14.047 -13.344 -11.766 1 96.75 100 LEU A N 1
ATOM 811 C CA . LEU A 1 100 ? 14.211 -12.07 -11.078 1 96.75 100 LEU A CA 1
ATOM 812 C C . LEU A 1 100 ? 15.32 -11.25 -11.719 1 96.75 100 LEU A C 1
ATOM 814 O O . LEU A 1 100 ? 15.211 -10.023 -11.82 1 96.75 100 LEU A O 1
ATOM 818 N N . ARG A 1 101 ? 16.328 -11.852 -12.172 1 93.56 101 ARG A N 1
ATOM 819 C CA . ARG A 1 101 ? 17.453 -11.148 -12.773 1 93.56 101 ARG A CA 1
ATOM 820 C C . ARG A 1 101 ? 17.062 -10.484 -14.078 1 93.56 101 ARG A C 1
ATOM 822 O O . ARG A 1 101 ? 17.734 -9.555 -14.539 1 93.56 101 ARG A O 1
ATOM 829 N N . GLU A 1 102 ? 16.047 -11.047 -14.672 1 95.19 102 GLU A N 1
ATOM 830 C CA . GLU A 1 102 ? 15.555 -10.5 -15.93 1 95.19 102 GLU A CA 1
ATOM 831 C C . GLU A 1 102 ? 14.578 -9.352 -15.68 1 95.19 102 GLU A C 1
ATOM 833 O O . GLU A 1 102 ? 14.008 -8.805 -16.625 1 95.19 102 GLU A O 1
ATOM 838 N N . GLY A 1 103 ? 14.328 -9.016 -14.477 1 96.62 103 GLY A N 1
ATOM 839 C CA . GLY A 1 103 ? 13.391 -7.949 -14.148 1 96.62 103 GLY A CA 1
ATOM 840 C C . GLY A 1 103 ? 11.945 -8.406 -14.125 1 96.62 103 GLY A C 1
ATOM 841 O O . GLY A 1 103 ? 11.047 -7.645 -14.469 1 96.62 103 GLY A O 1
ATOM 842 N N . ARG A 1 104 ? 11.789 -9.664 -13.844 1 97.56 104 ARG A N 1
ATOM 843 C CA . ARG A 1 104 ? 10.445 -10.227 -13.781 1 97.56 104 ARG A CA 1
ATOM 844 C C . ARG A 1 104 ? 10.156 -10.805 -12.398 1 97.56 104 ARG A C 1
ATOM 846 O O . ARG A 1 104 ? 11.031 -11.406 -11.781 1 97.56 104 ARG A O 1
ATOM 853 N N . LEU A 1 105 ? 8.977 -10.523 -11.938 1 98.69 105 LEU A N 1
ATOM 854 C CA . LEU A 1 105 ? 8.43 -11.117 -10.719 1 98.69 105 LEU A CA 1
ATOM 855 C C . LEU A 1 105 ? 7.191 -11.945 -11.031 1 98.69 105 LEU A C 1
ATOM 857 O O . LEU A 1 105 ? 6.176 -11.406 -11.469 1 98.69 105 LEU A O 1
ATOM 861 N N . ARG A 1 106 ? 7.344 -13.211 -10.812 1 98.75 106 ARG A N 1
ATOM 862 C CA . ARG A 1 106 ? 6.234 -14.125 -11.031 1 98.75 106 ARG A CA 1
ATOM 863 C C . ARG A 1 106 ? 5.84 -14.836 -9.742 1 98.75 106 ARG A C 1
ATOM 865 O O . ARG A 1 106 ? 6.641 -15.57 -9.164 1 98.75 106 ARG A O 1
ATOM 872 N N . LEU A 1 107 ? 4.629 -14.648 -9.336 1 98.81 107 LEU A N 1
ATOM 873 C CA . LEU A 1 107 ? 4.086 -15.352 -8.18 1 98.81 107 LEU A CA 1
ATOM 874 C C . LEU A 1 107 ? 3.096 -16.422 -8.617 1 98.81 107 LEU A C 1
ATOM 876 O O . LEU A 1 107 ? 2.094 -16.125 -9.266 1 98.81 107 LEU A O 1
ATOM 880 N N . HIS A 1 108 ? 3.434 -17.578 -8.281 1 98.81 108 HIS A N 1
ATOM 881 C CA . HIS A 1 108 ? 2.52 -18.688 -8.508 1 98.81 108 HIS A CA 1
ATOM 882 C C . HIS A 1 108 ? 1.623 -18.922 -7.293 1 98.81 108 HIS A C 1
ATOM 884 O O . HIS A 1 108 ? 2.115 -19.188 -6.195 1 98.81 108 HIS A O 1
ATOM 890 N N . VAL A 1 109 ? 0.332 -18.828 -7.473 1 98.88 109 VAL A N 1
ATOM 891 C CA . VAL A 1 109 ? -0.637 -19.062 -6.406 1 98.88 109 VAL A CA 1
ATOM 892 C C . VAL A 1 109 ? -1.456 -20.312 -6.703 1 98.88 109 VAL A C 1
ATOM 894 O O . VAL A 1 109 ? -2.17 -20.375 -7.707 1 98.88 109 VAL A O 1
ATOM 897 N N . SER A 1 110 ? -1.403 -21.234 -5.82 1 98.69 110 SER A N 1
ATOM 898 C CA . SER A 1 110 ? -2.061 -22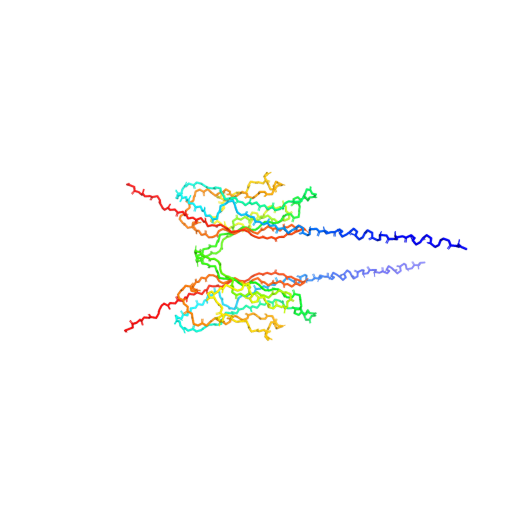.516 -6.074 1 98.69 110 SER A CA 1
ATOM 899 C C . SER A 1 110 ? -3.312 -22.672 -5.219 1 98.69 110 SER A C 1
ATOM 901 O O . SER A 1 110 ? -3.506 -21.938 -4.25 1 98.69 110 SER A O 1
ATOM 903 N N . ARG A 1 111 ? -4.238 -23.547 -5.609 1 98.06 111 ARG A N 1
ATOM 904 C CA . ARG A 1 111 ? -5.453 -23.891 -4.883 1 98.06 111 ARG A CA 1
ATOM 905 C C . ARG A 1 111 ? -6.191 -22.625 -4.422 1 98.06 111 ARG A C 1
ATOM 907 O O . ARG A 1 111 ? -6.457 -22.469 -3.232 1 98.06 111 ARG A O 1
ATOM 914 N N . LEU A 1 112 ? -6.516 -21.891 -5.422 1 98.62 112 LEU A N 1
ATOM 915 C CA . LEU A 1 112 ? -7.152 -20.594 -5.18 1 98.62 112 LEU A CA 1
ATOM 916 C C . LEU A 1 112 ? -8.438 -20.766 -4.371 1 98.62 112 LEU A C 1
ATOM 918 O O . LEU A 1 112 ? -9.188 -21.719 -4.59 1 98.62 112 LEU A O 1
ATOM 922 N N . ARG A 1 113 ? -8.672 -19.828 -3.465 1 97.75 113 ARG A N 1
ATOM 923 C CA . ARG A 1 113 ? -9.914 -19.688 -2.713 1 97.75 113 ARG A CA 1
ATOM 924 C C . ARG A 1 113 ? -10.625 -18.391 -3.072 1 97.75 113 ARG A C 1
ATOM 926 O O . ARG A 1 113 ? -9.984 -17.438 -3.535 1 97.75 113 ARG A O 1
ATOM 933 N N . THR A 1 114 ? -11.891 -18.328 -2.854 1 97.44 114 THR A N 1
ATOM 934 C CA . THR A 1 114 ? -12.617 -17.094 -3.105 1 97.44 114 THR A CA 1
ATOM 935 C C . THR A 1 114 ? -12.062 -15.953 -2.246 1 97.44 114 THR A C 1
ATOM 937 O O . THR A 1 114 ? -12.055 -14.797 -2.668 1 97.44 114 THR A O 1
ATOM 940 N N . GLU A 1 115 ? -11.516 -16.344 -1.091 1 96.38 115 GLU A N 1
ATOM 941 C CA . GLU A 1 115 ? -10.945 -15.367 -0.162 1 96.38 115 GLU A CA 1
ATOM 942 C C . GLU A 1 115 ? -9.648 -14.773 -0.713 1 96.38 115 GLU A C 1
ATOM 944 O O . GLU A 1 115 ? -9.156 -13.766 -0.2 1 96.38 115 GLU A O 1
ATOM 949 N N . ASP A 1 116 ? -9.156 -15.391 -1.775 1 97.88 116 ASP A N 1
ATOM 950 C CA . ASP A 1 116 ? -7.926 -14.891 -2.381 1 97.88 116 ASP A CA 1
ATOM 951 C C . ASP A 1 116 ? -8.211 -13.711 -3.311 1 97.88 116 ASP A C 1
ATOM 953 O O . ASP A 1 116 ? -7.289 -13.109 -3.857 1 97.88 116 ASP A O 1
ATOM 957 N N . SER A 1 117 ? -9.445 -13.344 -3.535 1 97.44 117 SER A N 1
ATOM 958 C CA . SER A 1 117 ? -9.789 -12.172 -4.332 1 97.44 117 SER A CA 1
ATOM 959 C C . SER A 1 117 ? -9.352 -10.891 -3.639 1 97.44 117 SER A C 1
ATOM 961 O O . SER A 1 117 ? -9.484 -10.758 -2.42 1 97.44 117 SER A O 1
ATOM 963 N N . GLY A 1 118 ? -8.836 -9.984 -4.449 1 97.44 118 GLY A N 1
ATOM 964 C CA . GLY A 1 118 ? -8.438 -8.711 -3.877 1 97.44 118 GLY A CA 1
ATOM 965 C C . GLY A 1 118 ? -7.34 -8.023 -4.664 1 97.44 118 GLY A C 1
ATOM 966 O O . GLY A 1 118 ? -7.164 -8.281 -5.855 1 97.44 118 GLY A O 1
ATOM 967 N N . LEU A 1 119 ? -6.754 -6.98 -4.09 1 98.06 119 LEU A N 1
ATOM 968 C CA . LEU A 1 119 ? -5.672 -6.211 -4.691 1 98.06 119 LEU A CA 1
ATOM 969 C C . LEU A 1 119 ? -4.316 -6.789 -4.309 1 98.06 119 LEU A C 1
ATOM 971 O O . LEU A 1 119 ? -3.998 -6.902 -3.121 1 98.06 119 LEU A O 1
ATOM 975 N N . TYR A 1 120 ? -3.557 -7.211 -5.285 1 98.62 120 TYR A N 1
ATOM 976 C CA . TYR A 1 120 ? -2.189 -7.684 -5.098 1 98.62 120 TYR A CA 1
ATOM 977 C C . TYR A 1 120 ? -1.187 -6.566 -5.352 1 98.62 120 TYR A C 1
ATOM 979 O O . TYR A 1 120 ? -1.17 -5.969 -6.43 1 98.62 120 TYR A O 1
ATOM 987 N N . GLN A 1 121 ? -0.403 -6.297 -4.391 1 98.5 121 GLN A N 1
ATOM 988 C CA . GLN A 1 121 ? 0.587 -5.23 -4.473 1 98.5 121 GLN A CA 1
ATOM 989 C C . GLN A 1 121 ? 1.995 -5.766 -4.23 1 98.5 121 GLN A C 1
ATOM 991 O O . GLN A 1 121 ? 2.242 -6.441 -3.23 1 98.5 121 GLN A O 1
ATOM 996 N N . CYS A 1 122 ? 2.914 -5.449 -5.098 1 98.81 122 CYS A N 1
ATOM 997 C CA . CYS A 1 122 ? 4.312 -5.812 -4.902 1 98.81 122 CYS A CA 1
ATOM 998 C C . CYS A 1 122 ? 5.211 -4.582 -4.977 1 98.81 122 CYS A C 1
ATOM 1000 O O . CYS A 1 122 ? 5.148 -3.818 -5.938 1 98.81 122 CYS A O 1
ATOM 1002 N N . GLU A 1 123 ? 5.926 -4.371 -3.949 1 98.44 123 GLU A N 1
ATOM 1003 C CA . GLU A 1 123 ? 6.984 -3.365 -3.916 1 98.44 123 GLU A CA 1
ATOM 1004 C C . GLU A 1 123 ? 8.336 -3.973 -4.273 1 98.44 123 GLU A C 1
ATOM 1006 O O . GLU A 1 123 ? 8.695 -5.043 -3.777 1 98.44 123 GLU A O 1
ATOM 1011 N N . VAL A 1 124 ? 9.031 -3.312 -5.102 1 98.31 124 VAL A N 1
ATOM 1012 C CA . VAL A 1 124 ? 10.375 -3.721 -5.492 1 98.31 124 VAL A CA 1
ATOM 1013 C C . VAL A 1 124 ? 11.359 -2.6 -5.188 1 98.31 124 VAL A C 1
ATOM 1015 O O . VAL A 1 124 ? 11.156 -1.454 -5.594 1 98.31 124 VAL A O 1
ATOM 1018 N N . PHE A 1 125 ? 12.391 -2.977 -4.445 1 95.88 125 PHE A N 1
ATOM 1019 C CA . PHE A 1 125 ? 13.43 -2.016 -4.094 1 95.88 125 PHE A CA 1
ATOM 1020 C C . PHE A 1 125 ? 14.805 -2.547 -4.473 1 95.88 125 PHE A C 1
ATOM 1022 O O . PHE A 1 125 ? 15.102 -3.727 -4.27 1 95.88 125 PHE A O 1
ATOM 1029 N N . THR A 1 126 ? 15.594 -1.719 -4.977 1 95.62 126 THR A N 1
ATOM 1030 C CA . THR A 1 126 ? 17 -1.964 -5.266 1 95.62 126 THR A CA 1
ATOM 1031 C C . THR A 1 126 ? 17.859 -0.815 -4.754 1 95.62 126 THR A C 1
ATOM 1033 O O . THR A 1 126 ? 17.359 0.13 -4.148 1 95.62 126 THR A O 1
ATOM 1036 N N . ASN A 1 127 ? 19.141 -0.941 -5 1 91.5 127 ASN A N 1
ATOM 1037 C CA . ASN A 1 127 ? 20.047 0.143 -4.633 1 91.5 127 ASN A CA 1
ATOM 1038 C C . ASN A 1 127 ? 19.969 1.302 -5.621 1 91.5 127 ASN A C 1
ATOM 1040 O O . ASN A 1 127 ? 20.547 2.367 -5.383 1 91.5 127 ASN A O 1
ATOM 1044 N N . TYR A 1 128 ? 19.234 1.109 -6.676 1 91.44 128 TYR A N 1
ATOM 1045 C CA . TYR A 1 128 ? 19.156 2.172 -7.676 1 91.44 128 TYR A CA 1
ATOM 1046 C C . TYR A 1 128 ? 17.719 2.635 -7.887 1 91.44 128 TYR A C 1
ATOM 1048 O O . TYR A 1 128 ? 17.453 3.436 -8.781 1 91.44 128 TYR A O 1
ATOM 1056 N N . GLY A 1 129 ? 16.781 2.16 -7.152 1 91.75 129 GLY A N 1
ATOM 1057 C CA . GLY A 1 129 ? 15.414 2.629 -7.262 1 91.75 129 GLY A CA 1
ATOM 1058 C C . GLY A 1 129 ? 14.406 1.68 -6.637 1 91.75 129 GLY A C 1
ATOM 1059 O O . GLY A 1 129 ? 14.758 0.567 -6.238 1 91.75 129 GLY A O 1
ATOM 1060 N N . GLY A 1 130 ? 13.172 2.201 -6.469 1 94.75 130 GLY A N 1
ATOM 1061 C CA . GLY A 1 130 ? 12.07 1.411 -5.949 1 94.75 130 GLY A CA 1
ATOM 1062 C C . GLY A 1 130 ? 10.711 1.924 -6.387 1 94.75 130 GLY A C 1
ATOM 1063 O O . GLY A 1 130 ? 10.555 3.111 -6.684 1 94.75 130 GLY A O 1
ATOM 1064 N N . SER A 1 131 ? 9.828 1.054 -6.523 1 96.81 131 SER A N 1
ATOM 1065 C CA . SER A 1 131 ? 8.438 1.347 -6.887 1 96.81 131 SER A CA 1
ATOM 1066 C C . SER A 1 131 ? 7.52 0.18 -6.539 1 96.81 131 SER A C 1
ATOM 1068 O O . SER A 1 131 ? 7.902 -0.713 -5.781 1 96.81 131 SER A O 1
ATOM 1070 N N . LEU A 1 132 ? 6.293 0.313 -6.836 1 97.38 132 LEU A N 1
ATOM 1071 C CA . LEU A 1 132 ? 5.355 -0.781 -6.605 1 97.38 132 LEU A CA 1
ATOM 1072 C C . LEU A 1 132 ? 4.395 -0.932 -7.777 1 97.38 132 LEU A C 1
ATOM 1074 O O . LEU A 1 132 ? 4.25 -0.015 -8.594 1 97.38 132 LEU A O 1
ATOM 1078 N N . GLY A 1 133 ? 3.916 -2.031 -7.992 1 98 133 GLY A N 1
ATOM 1079 C CA . GLY A 1 133 ? 2.842 -2.322 -8.93 1 98 133 GLY A CA 1
ATOM 1080 C C . GLY A 1 133 ? 1.687 -3.074 -8.297 1 98 133 GLY A C 1
ATOM 1081 O O . GLY A 1 133 ? 1.881 -3.844 -7.352 1 98 133 GLY A O 1
ATOM 1082 N N . ARG A 1 134 ? 0.476 -2.824 -8.859 1 98.31 134 ARG A N 1
ATOM 1083 C CA . ARG A 1 134 ? -0.738 -3.424 -8.32 1 98.31 134 ARG A CA 1
ATOM 1084 C C . ARG A 1 134 ? -1.557 -4.094 -9.414 1 98.31 134 ARG A C 1
ATOM 1086 O O . ARG A 1 134 ? -1.677 -3.562 -10.523 1 98.31 134 ARG A O 1
ATOM 1093 N N . CYS A 1 135 ? -2.133 -5.215 -9.094 1 98.31 135 CYS A N 1
ATOM 1094 C CA . CYS A 1 135 ? -3.129 -5.836 -9.953 1 98.31 135 CYS A CA 1
ATOM 1095 C C . CYS A 1 135 ? -4.246 -6.469 -9.133 1 98.31 135 CYS A C 1
ATOM 1097 O O . CYS A 1 135 ? -4.07 -6.746 -7.945 1 98.31 135 CYS A O 1
ATOM 1099 N N . ARG A 1 136 ? -5.406 -6.641 -9.719 1 98.12 136 ARG A N 1
ATOM 1100 C CA . ARG A 1 136 ? -6.555 -7.238 -9.039 1 98.12 136 ARG A CA 1
ATOM 1101 C C . ARG A 1 136 ? -6.758 -8.68 -9.484 1 98.12 136 ARG A C 1
ATOM 1103 O O . ARG A 1 136 ? -6.621 -9 -10.672 1 98.12 136 ARG A O 1
ATOM 1110 N N . LEU A 1 137 ? -7.098 -9.531 -8.547 1 98.44 137 LEU A N 1
ATOM 1111 C CA . LEU A 1 137 ? -7.516 -10.898 -8.836 1 98.44 137 LEU A CA 1
ATOM 1112 C C . LEU A 1 137 ? -8.938 -11.148 -8.328 1 98.44 137 LEU A C 1
ATOM 1114 O O . LEU A 1 137 ? -9.258 -10.812 -7.188 1 98.44 137 LEU A O 1
ATOM 1118 N N . ASN A 1 138 ? -9.75 -11.609 -9.188 1 97.94 138 ASN A N 1
ATOM 1119 C CA . ASN A 1 138 ? -11.078 -12.078 -8.82 1 97.94 138 ASN A CA 1
ATOM 1120 C C . ASN A 1 138 ? -11.195 -13.594 -8.953 1 97.94 138 ASN A C 1
ATOM 1122 O O . ASN A 1 138 ? -11.039 -14.141 -10.039 1 97.94 138 ASN A O 1
ATOM 1126 N N . VAL A 1 139 ? -11.469 -14.242 -7.84 1 98.06 139 VAL A N 1
ATOM 1127 C CA . VAL A 1 139 ? -11.617 -15.695 -7.812 1 98.06 139 VAL A CA 1
ATOM 1128 C C . VAL A 1 139 ? -13.086 -16.062 -7.621 1 98.06 139 VAL A C 1
ATOM 1130 O O . VAL A 1 139 ? -13.688 -15.727 -6.598 1 98.06 139 VAL A O 1
ATOM 1133 N N . THR A 1 140 ? -13.656 -16.75 -8.586 1 97.62 140 THR A N 1
ATOM 1134 C CA . THR A 1 140 ? -15.062 -17.141 -8.523 1 97.62 140 THR A CA 1
ATOM 1135 C C . THR A 1 140 ? -15.211 -18.562 -7.992 1 97.62 140 THR A C 1
ATOM 1137 O O . THR A 1 140 ? -14.336 -19.391 -8.195 1 97.62 140 THR A O 1
ATOM 1140 N N . GLY A 1 141 ? -16.344 -18.75 -7.219 1 94.88 141 GLY A N 1
ATOM 1141 C CA . GLY A 1 141 ? -16.625 -20.078 -6.688 1 94.88 141 GLY A CA 1
ATOM 1142 C C . GLY A 1 141 ? -16.984 -21.078 -7.762 1 94.88 141 GLY A C 1
ATOM 1143 O O . GLY A 1 141 ? -17.391 -20.703 -8.859 1 94.88 141 GLY A O 1
ATOM 1144 N N . GLU A 1 142 ? -16.656 -22.359 -7.469 1 85.19 142 GLU A N 1
ATOM 1145 C CA . GLU A 1 142 ? -17.047 -23.438 -8.375 1 85.19 142 GLU A CA 1
ATOM 1146 C C . GLU A 1 142 ? -18.562 -23.609 -8.398 1 85.19 142 GLU A C 1
ATOM 1148 O O . GLU A 1 142 ? -19.219 -23.578 -7.348 1 85.19 142 GLU A O 1
ATOM 1153 N N . LEU A 1 143 ? -19.25 -23.297 -9.609 1 71.12 143 LEU A N 1
ATOM 1154 C CA . LEU A 1 143 ? -20.672 -23.578 -9.734 1 71.12 143 LEU A CA 1
ATOM 1155 C C . LEU A 1 143 ? -20.953 -25.062 -9.531 1 71.12 143 LEU A C 1
ATOM 1157 O O . LEU A 1 143 ? -20.281 -25.922 -10.109 1 71.12 143 LEU A O 1
ATOM 1161 N N . VAL A 1 144 ? -21.203 -25.516 -8.383 1 59.59 144 VAL A N 1
ATOM 1162 C CA . VAL A 1 144 ? -21.703 -26.875 -8.25 1 59.59 144 VAL A CA 1
ATOM 1163 C C . VAL A 1 144 ? -22.891 -27.078 -9.18 1 59.59 144 VAL A C 1
ATOM 1165 O O . VAL A 1 144 ? -23.891 -26.375 -9.07 1 59.59 144 VAL A O 1
ATOM 1168 N N . GLN A 1 145 ? -22.703 -27.453 -10.484 1 46.56 145 GLN A N 1
ATOM 1169 C CA . GLN A 1 145 ? -23.859 -28.031 -11.164 1 46.56 145 GLN A CA 1
ATOM 1170 C C . GLN A 1 145 ? -24.438 -29.188 -10.375 1 46.56 145 GLN A C 1
ATOM 1172 O O . GLN A 1 145 ? -23.703 -29.938 -9.719 1 46.56 145 GLN A O 1
ATOM 1177 N N . LEU B 1 1 ? 62.781 -6.723 42.312 1 31.03 1 LEU B N 1
ATOM 1178 C CA . LEU B 1 1 ? 61.406 -7.203 42.5 1 31.03 1 LEU B CA 1
ATOM 1179 C C . LEU B 1 1 ? 60.406 -6.176 41.969 1 31.03 1 LEU B C 1
ATOM 1181 O O . LEU B 1 1 ? 60.094 -5.203 42.656 1 31.03 1 LEU B O 1
ATOM 1185 N N . PHE B 1 2 ? 60.656 -5.699 40.75 1 39.38 2 PHE B N 1
ATOM 1186 C CA . PHE B 1 2 ? 59.938 -4.777 39.875 1 39.38 2 PHE B CA 1
ATOM 1187 C C . PHE B 1 2 ? 58.5 -5.246 39.656 1 39.38 2 PHE B C 1
ATOM 1189 O O . PHE B 1 2 ? 58.281 -6.375 39.219 1 39.38 2 PHE B O 1
ATOM 1196 N N . ASP B 1 3 ? 57.594 -4.898 40.594 1 40.72 3 ASP B N 1
ATOM 1197 C CA . ASP B 1 3 ? 56.156 -5.094 40.594 1 40.72 3 ASP B CA 1
ATOM 1198 C C . ASP B 1 3 ? 55.531 -4.547 39.312 1 40.72 3 ASP B C 1
ATOM 1200 O O . ASP B 1 3 ? 55.688 -3.369 39 1 40.72 3 ASP B O 1
ATOM 1204 N N . TYR B 1 4 ? 55.562 -5.348 38.219 1 43.47 4 TYR B N 1
ATOM 1205 C CA . TYR B 1 4 ? 54.812 -5.133 37 1 43.47 4 TYR B CA 1
ATOM 1206 C C . TYR B 1 4 ? 53.344 -4.773 37.312 1 43.47 4 TYR B C 1
ATOM 1208 O O . TYR B 1 4 ? 52.594 -5.602 37.812 1 43.47 4 TYR B O 1
ATOM 1216 N N . LYS B 1 5 ? 53.062 -3.461 37.844 1 42.81 5 LYS B N 1
ATOM 1217 C CA . LYS B 1 5 ? 51.688 -2.941 37.875 1 42.81 5 LYS B CA 1
ATOM 1218 C C . LYS B 1 5 ? 50.938 -3.256 36.594 1 42.81 5 LYS B C 1
ATOM 1220 O O . LYS B 1 5 ? 51.375 -2.855 35.5 1 42.81 5 LYS B O 1
ATOM 1225 N N . GLN B 1 6 ? 50.406 -4.551 36.406 1 45.03 6 GLN B N 1
ATOM 1226 C CA . GLN B 1 6 ? 49.438 -4.906 35.375 1 45.03 6 GLN B CA 1
ATOM 1227 C C . GLN B 1 6 ? 48.344 -3.836 35.219 1 45.03 6 GLN B C 1
ATOM 1229 O O . GLN B 1 6 ? 47.625 -3.545 36.188 1 45.03 6 GLN B O 1
ATOM 1234 N N . THR B 1 7 ? 48.719 -2.639 34.625 1 48.75 7 THR B N 1
ATOM 1235 C CA . THR B 1 7 ? 47.656 -1.745 34.188 1 48.75 7 THR B CA 1
ATOM 1236 C C . THR B 1 7 ? 46.469 -2.539 33.625 1 48.75 7 THR B C 1
ATOM 1238 O O . THR B 1 7 ? 46.656 -3.342 32.688 1 48.75 7 THR B O 1
ATOM 1241 N N . ASP B 1 8 ? 45.531 -2.963 34.469 1 48.47 8 ASP B N 1
ATOM 1242 C CA . ASP B 1 8 ? 44.219 -3.457 34.031 1 48.47 8 ASP B CA 1
ATOM 1243 C C . ASP B 1 8 ? 43.625 -2.543 32.969 1 48.47 8 ASP B C 1
ATOM 1245 O O . ASP B 1 8 ? 43.281 -1.396 33.25 1 48.47 8 ASP B O 1
ATOM 1249 N N . PHE B 1 9 ? 44.188 -2.568 31.719 1 47.09 9 PHE B N 1
ATOM 1250 C CA . PHE B 1 9 ? 43.438 -1.992 30.609 1 47.09 9 PHE B CA 1
ATOM 1251 C C . PHE B 1 9 ? 42 -2.473 30.609 1 47.09 9 PHE B C 1
ATOM 1253 O O . PHE B 1 9 ? 41.688 -3.574 30.141 1 47.09 9 PHE B O 1
ATOM 1260 N N . THR B 1 10 ? 41.281 -2.27 31.703 1 52.66 10 THR B N 1
ATOM 1261 C CA . THR B 1 10 ? 39.844 -2.41 31.484 1 52.66 10 THR B CA 1
ATOM 1262 C C . THR B 1 10 ? 39.406 -1.589 30.266 1 52.66 10 THR B C 1
ATOM 1264 O O . THR B 1 10 ? 39.438 -0.357 30.312 1 52.66 10 THR B O 1
ATOM 1267 N N . LEU B 1 11 ? 39.781 -1.97 29.016 1 46.78 11 LEU B N 1
ATOM 1268 C CA . LEU B 1 11 ? 39.062 -1.488 27.844 1 46.78 11 LEU B CA 1
ATOM 1269 C C . LEU B 1 11 ? 37.562 -1.423 28.125 1 46.78 11 LEU B C 1
ATOM 1271 O O . LEU B 1 11 ? 36.906 -2.455 28.328 1 46.78 11 LEU B O 1
ATOM 1275 N N . LEU B 1 12 ? 37.125 -0.413 28.859 1 47.31 12 LEU B N 1
ATOM 1276 C CA . LEU B 1 12 ? 35.719 -0.058 28.812 1 47.31 12 LEU B CA 1
ATOM 1277 C C . LEU B 1 12 ? 35.156 -0.181 27.406 1 47.31 12 LEU B C 1
ATOM 1279 O O . LEU B 1 12 ? 35.5 0.613 26.531 1 47.31 12 LEU B O 1
ATOM 1283 N N . TRP B 1 13 ? 35 -1.384 26.859 1 48.59 13 TRP B N 1
ATOM 1284 C CA . TRP B 1 13 ? 34.156 -1.56 25.703 1 48.59 13 TRP B CA 1
ATOM 1285 C C . TRP B 1 13 ? 32.844 -0.788 25.875 1 48.59 13 TRP B C 1
ATOM 1287 O O . TRP B 1 13 ? 31.969 -1.199 26.641 1 48.59 13 TRP B O 1
ATOM 1297 N N . LEU B 1 14 ? 32.875 0.539 25.969 1 46.81 14 LEU B N 1
ATOM 1298 C CA . LEU B 1 14 ? 31.656 1.304 25.719 1 46.81 14 LEU B CA 1
ATOM 1299 C C . LEU B 1 14 ? 30.906 0.735 24.516 1 46.81 14 LEU B C 1
ATOM 1301 O O . LEU B 1 14 ? 31.359 0.844 23.375 1 46.81 14 LEU B O 1
ATOM 1305 N N . PHE B 1 15 ? 30.344 -0.505 24.641 1 48.47 15 PHE B N 1
ATOM 1306 C CA . PHE B 1 15 ? 29.312 -0.941 23.703 1 48.47 15 PHE B CA 1
ATOM 1307 C C . PHE B 1 15 ? 28.328 0.188 23.406 1 48.47 15 PHE B C 1
ATOM 1309 O O . PHE B 1 15 ? 27.484 0.517 24.234 1 48.47 15 PHE B O 1
ATOM 1316 N N . LEU B 1 16 ? 28.75 1.342 22.812 1 49.19 16 LEU B N 1
ATOM 1317 C CA . LEU B 1 16 ? 27.766 2.191 22.141 1 49.19 16 LEU B CA 1
ATOM 1318 C C . LEU B 1 16 ? 26.703 1.351 21.453 1 49.19 16 LEU B C 1
ATOM 1320 O O . LEU B 1 16 ? 26.938 0.807 20.375 1 49.19 16 LEU B O 1
ATOM 1324 N N . SER B 1 17 ? 25.969 0.564 22.109 1 50.78 17 SER B N 1
ATOM 1325 C CA . SER B 1 17 ? 24.734 0.059 21.516 1 50.78 17 SER B CA 1
ATOM 1326 C C . SER B 1 17 ? 23.953 1.173 20.828 1 50.78 17 SER B C 1
ATOM 1328 O O . SER B 1 17 ? 23.281 1.969 21.484 1 50.78 17 SER B O 1
ATOM 1330 N N . SER B 1 18 ? 24.516 1.881 19.906 1 55.84 18 SER B N 1
ATOM 1331 C CA . SER B 1 18 ? 23.641 2.736 19.109 1 55.84 18 SER B CA 1
ATOM 1332 C C . SER B 1 18 ? 22.281 2.084 18.891 1 55.84 18 SER B C 1
ATOM 1334 O O . SER B 1 18 ? 22.172 1.066 18.203 1 55.84 18 SER B O 1
ATOM 1336 N N . ALA B 1 19 ? 21.422 2.02 19.828 1 56.12 19 ALA B N 1
ATOM 1337 C CA . ALA B 1 19 ? 20.031 1.611 19.609 1 56.12 19 ALA B CA 1
ATOM 1338 C C . ALA B 1 19 ? 19.516 2.127 18.281 1 56.12 19 ALA B C 1
ATOM 1340 O O . ALA B 1 19 ? 19.281 3.328 18.125 1 56.12 19 ALA B O 1
ATOM 1341 N N . LEU B 1 20 ? 19.859 1.598 17.141 1 59.41 20 LEU B N 1
ATOM 1342 C CA . LEU B 1 20 ? 19.219 1.953 15.875 1 59.41 20 LEU B CA 1
ATOM 1343 C C . LEU B 1 20 ? 17.719 2.15 16.062 1 59.41 20 LEU B C 1
ATOM 1345 O O . LEU B 1 20 ? 17 1.206 16.406 1 59.41 20 LEU B O 1
ATOM 1349 N N . ARG B 1 21 ? 17.297 3.348 16.594 1 72.75 21 ARG B N 1
ATOM 1350 C CA . ARG B 1 21 ? 15.883 3.68 16.688 1 72.75 21 ARG B CA 1
ATOM 1351 C C . ARG B 1 21 ? 15.164 3.402 15.375 1 72.75 21 ARG B C 1
ATOM 1353 O O . ARG B 1 21 ? 15.562 3.92 14.328 1 72.75 21 ARG B O 1
ATOM 1360 N N . THR B 1 22 ? 14.328 2.371 15.273 1 88.62 22 THR B N 1
ATOM 1361 C CA . THR B 1 22 ? 13.516 2.023 14.109 1 88.62 22 THR B CA 1
ATOM 1362 C C . THR B 1 22 ? 12.43 3.062 13.883 1 88.62 22 THR B C 1
ATOM 1364 O O . THR B 1 22 ? 11.844 3.584 14.836 1 88.62 22 THR B O 1
ATOM 1367 N N . PHE B 1 23 ? 12.391 3.566 12.773 1 94.69 23 PHE B N 1
ATOM 1368 C CA . PHE B 1 23 ? 11.328 4.477 12.367 1 94.69 23 PHE B CA 1
ATOM 1369 C C . PHE B 1 23 ? 9.992 3.748 12.297 1 94.69 23 PHE B C 1
ATOM 1371 O O . PHE B 1 23 ? 9.859 2.752 11.578 1 94.69 23 PHE B O 1
ATOM 1378 N N . VAL B 1 24 ? 8.961 4.23 13.008 1 97.38 24 VAL B N 1
ATOM 1379 C CA . VAL B 1 24 ? 7.672 3.551 13.016 1 97.38 24 VAL B CA 1
ATOM 1380 C C . VAL B 1 24 ? 6.559 4.551 12.719 1 97.38 24 VAL B C 1
ATOM 1382 O O . VAL B 1 24 ? 6.66 5.727 13.078 1 97.38 24 VAL B O 1
ATOM 1385 N N . VAL B 1 25 ? 5.582 4.102 12.008 1 98.31 25 VAL B N 1
ATOM 1386 C CA . VAL B 1 25 ? 4.312 4.801 11.812 1 98.31 25 VAL B CA 1
ATOM 1387 C C . VAL B 1 25 ? 3.182 4.008 12.453 1 98.31 25 VAL B C 1
ATOM 1389 O O . VAL B 1 25 ? 2.971 2.836 12.133 1 98.31 25 VAL B O 1
ATOM 1392 N N . ASN B 1 26 ? 2.463 4.641 13.328 1 98.19 26 ASN B N 1
ATOM 1393 C CA . ASN B 1 26 ? 1.332 4.02 14.008 1 98.19 26 ASN B CA 1
ATOM 1394 C C . ASN B 1 26 ? 0.014 4.688 13.633 1 98.19 26 ASN B C 1
ATOM 1396 O O . ASN B 1 26 ? -0.013 5.879 13.305 1 98.19 26 ASN B O 1
ATOM 1400 N N . VAL B 1 27 ? -1.042 3.908 13.688 1 98.12 27 VAL B N 1
ATOM 1401 C CA . VAL B 1 27 ? -2.377 4.488 13.586 1 98.12 27 VAL B CA 1
ATOM 1402 C C . VAL B 1 27 ? -2.967 4.684 14.977 1 98.12 27 VAL B C 1
ATOM 1404 O O . VAL B 1 27 ? -2.773 3.85 15.867 1 98.12 27 VAL B O 1
ATOM 1407 N N . THR B 1 28 ? -3.668 5.777 15.133 1 97.81 28 THR B N 1
ATOM 1408 C CA . THR B 1 28 ? -4.305 6.008 16.422 1 97.81 28 THR B CA 1
ATOM 1409 C C . THR B 1 28 ? -5.438 5.012 16.656 1 97.81 28 THR B C 1
ATOM 1411 O O . THR B 1 28 ? -5.652 4.559 17.781 1 97.81 28 THR B O 1
ATOM 1414 N N . GLN B 1 29 ? -6.18 4.699 15.602 1 97.44 29 GLN B N 1
ATOM 1415 C CA . GLN B 1 29 ? -7.215 3.67 15.609 1 97.44 29 GLN B CA 1
ATOM 1416 C C . GLN B 1 29 ? -7.129 2.793 14.359 1 97.44 29 GLN B C 1
ATOM 1418 O O . GLN B 1 29 ? -6.898 3.295 13.258 1 97.44 29 GLN B O 1
ATOM 1423 N N . THR B 1 30 ? -7.301 1.498 14.562 1 96.5 30 THR B N 1
ATOM 1424 C CA . THR B 1 30 ? -7.18 0.563 13.453 1 96.5 30 THR B CA 1
ATOM 1425 C C . THR B 1 30 ? -8.43 0.601 12.578 1 96.5 30 THR B C 1
ATOM 1427 O O . THR B 1 30 ? -8.414 0.127 11.438 1 96.5 30 THR B O 1
ATOM 1430 N N . SER B 1 31 ? -9.531 1.112 13.188 1 97.62 31 SER B N 1
ATOM 1431 C CA . SER B 1 31 ? -10.773 1.204 12.43 1 97.62 31 SER B CA 1
ATOM 1432 C C . SER B 1 31 ? -11.641 2.357 12.93 1 97.62 31 SER B C 1
ATOM 1434 O O . SER B 1 31 ? -11.602 2.701 14.117 1 97.62 31 SER B O 1
ATOM 1436 N N . TYR B 1 32 ? -12.375 2.902 12.016 1 98.44 32 TYR B N 1
ATOM 1437 C CA . TYR B 1 32 ? -13.312 3.994 12.266 1 98.44 32 TYR B CA 1
ATOM 1438 C C . TYR B 1 32 ? -14.688 3.678 11.695 1 98.44 32 TYR B C 1
ATOM 1440 O O . TYR B 1 32 ? -14.805 2.924 10.727 1 98.44 32 TYR B O 1
ATOM 1448 N N . GLN B 1 33 ? -15.625 4.25 12.305 1 98.25 33 GLN B N 1
ATOM 1449 C CA . GLN B 1 33 ? -17 4.258 11.82 1 98.25 33 GLN B CA 1
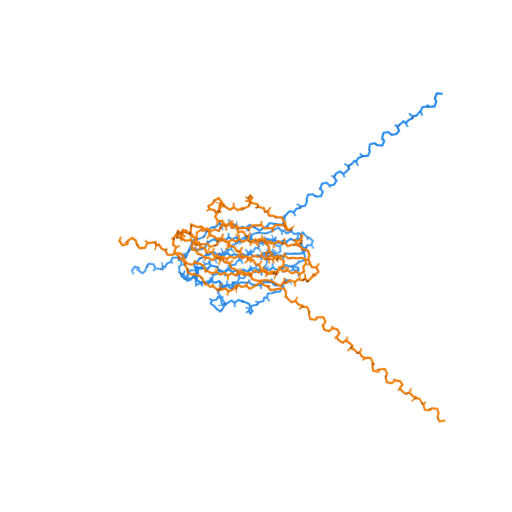ATOM 1450 C C . GLN B 1 33 ? -17.516 5.684 11.672 1 98.25 33 GLN B C 1
ATOM 1452 O O . GLN B 1 33 ? -17.266 6.535 12.531 1 98.25 33 GLN B O 1
ATOM 1457 N N . ALA B 1 34 ? -18.219 5.906 10.594 1 98.12 34 ALA B N 1
ATOM 1458 C CA . ALA B 1 34 ? -18.828 7.215 10.383 1 98.12 34 ALA B CA 1
ATOM 1459 C C . ALA B 1 34 ? -20.062 7.109 9.492 1 98.12 34 ALA B C 1
ATOM 1461 O O . ALA B 1 34 ? -20.344 6.051 8.922 1 98.12 34 ALA B O 1
ATOM 1462 N N . GLU B 1 35 ? -20.766 8.211 9.484 1 97.81 35 GLU B N 1
ATOM 1463 C CA . GLU B 1 35 ? -21.969 8.258 8.656 1 97.81 35 GLU B CA 1
ATOM 1464 C C . GLU B 1 35 ? -21.781 9.195 7.469 1 97.81 35 GLU B C 1
ATOM 1466 O O . GLU B 1 35 ? -21.062 10.188 7.555 1 97.81 35 GLU B O 1
ATOM 1471 N N . GLU B 1 36 ? -22.5 8.852 6.414 1 98 36 GLU B N 1
ATOM 1472 C CA . GLU B 1 36 ? -22.5 9.688 5.215 1 98 36 GLU B CA 1
ATOM 1473 C C . GLU B 1 36 ? -22.812 11.141 5.555 1 98 36 GLU B C 1
ATOM 1475 O O . GLU B 1 36 ? -23.625 11.414 6.441 1 98 36 GLU B O 1
ATOM 1480 N N . ASN B 1 37 ? -22.172 12.086 4.863 1 97.31 37 ASN B N 1
ATOM 1481 C CA . ASN B 1 37 ? -22.359 13.531 4.949 1 97.31 37 ASN B CA 1
ATOM 1482 C C . ASN B 1 37 ? -21.734 14.094 6.227 1 97.31 37 ASN B C 1
ATOM 1484 O O . ASN B 1 37 ? -21.734 15.312 6.434 1 97.31 37 ASN B O 1
ATOM 1488 N N . HIS B 1 38 ? -21.203 13.312 7.055 1 97.81 38 HIS B N 1
ATOM 1489 C CA . HIS B 1 38 ? -20.438 13.781 8.203 1 97.81 38 HIS B CA 1
ATOM 1490 C C . HIS B 1 38 ? -18.969 13.961 7.848 1 97.81 38 HIS B C 1
ATOM 1492 O O . HIS B 1 38 ? -18.562 13.734 6.703 1 97.81 38 HIS B O 1
ATOM 1498 N N . ASN B 1 39 ? -18.234 14.492 8.766 1 98.69 39 ASN B N 1
ATOM 1499 C CA . ASN B 1 39 ? -16.781 14.633 8.648 1 98.69 39 ASN B CA 1
ATOM 1500 C C . ASN B 1 39 ? -16.047 13.695 9.609 1 98.69 39 ASN B C 1
ATOM 1502 O O . ASN B 1 39 ? -16.641 13.219 10.578 1 98.69 39 ASN B O 1
ATOM 1506 N N . ILE B 1 40 ? -14.82 13.461 9.297 1 98.75 40 ILE B N 1
ATOM 1507 C CA . ILE B 1 40 ? -14.016 12.656 10.211 1 98.75 40 ILE B CA 1
ATOM 1508 C C . ILE B 1 40 ? -12.547 13.07 10.109 1 98.75 40 ILE B C 1
ATOM 1510 O O . ILE B 1 40 ? -12.133 13.672 9.117 1 98.75 40 ILE B O 1
ATOM 1514 N N . THR B 1 41 ? -11.836 12.82 11.156 1 98.81 41 THR B N 1
ATOM 1515 C CA . THR B 1 41 ? -10.383 12.969 11.172 1 98.81 41 THR B CA 1
ATOM 1516 C C . THR B 1 41 ? -9.703 11.609 11.367 1 98.81 41 THR B C 1
ATOM 1518 O O . THR B 1 41 ? -9.977 10.914 12.344 1 98.81 41 THR B O 1
ATOM 1521 N N . LEU B 1 42 ? -8.875 11.234 10.492 1 98.88 42 LEU B N 1
ATOM 1522 C CA . LEU B 1 42 ? -8.008 10.07 10.625 1 98.88 42 LEU B CA 1
ATOM 1523 C C . LEU B 1 42 ? -6.617 10.477 11.094 1 98.88 42 LEU B C 1
ATOM 1525 O O . LEU B 1 42 ? -6.078 11.492 10.648 1 98.88 42 LEU B O 1
ATOM 1529 N N . GLU B 1 43 ? -6.066 9.68 11.969 1 98.88 43 GLU B N 1
ATOM 1530 C CA . GLU B 1 43 ? -4.832 10.156 12.586 1 98.88 43 GLU B CA 1
ATOM 1531 C C . GLU B 1 43 ? -3.785 9.047 12.648 1 98.88 43 GLU B C 1
ATOM 1533 O O . GLU B 1 43 ? -4.094 7.914 13.008 1 98.88 43 GLU B O 1
ATOM 1538 N N . TRP B 1 44 ? -2.566 9.406 12.305 1 98.81 44 TRP B N 1
ATOM 1539 C CA . TRP B 1 44 ? -1.358 8.609 12.469 1 98.81 44 TRP B CA 1
ATOM 1540 C C . TRP B 1 44 ? -0.346 9.328 13.359 1 98.81 44 TRP B C 1
ATOM 1542 O O . TRP B 1 44 ? -0.408 10.547 13.516 1 98.81 44 TRP B O 1
ATOM 1552 N N . THR B 1 45 ? 0.552 8.547 13.883 1 98.5 45 THR B N 1
ATOM 1553 C CA . THR B 1 45 ? 1.744 9.086 14.531 1 98.5 45 THR B CA 1
ATOM 1554 C C . THR B 1 45 ? 3.006 8.477 13.93 1 98.5 45 THR B C 1
ATOM 1556 O O . THR B 1 45 ? 2.975 7.352 13.422 1 98.5 45 THR B O 1
ATOM 1559 N N . PHE B 1 46 ? 4.105 9.219 14.016 1 97.81 46 PHE B N 1
ATOM 1560 C CA . PHE B 1 46 ? 5.348 8.672 13.484 1 97.81 46 PHE B CA 1
ATOM 1561 C C . PHE B 1 46 ? 6.551 9.188 14.266 1 97.81 46 PHE B C 1
ATOM 1563 O O . PHE B 1 46 ? 6.453 10.203 14.961 1 97.81 46 PHE B O 1
ATOM 1570 N N . THR B 1 47 ? 7.57 8.453 14.148 1 96.5 47 THR B N 1
ATOM 1571 C CA . THR B 1 47 ? 8.805 8.781 14.852 1 96.5 47 THR B CA 1
ATOM 1572 C C . THR B 1 47 ? 9.383 10.102 14.352 1 96.5 47 THR B C 1
ATOM 1574 O O . THR B 1 47 ? 9.477 10.328 13.148 1 96.5 47 THR B O 1
ATOM 1577 N N . THR B 1 48 ? 9.648 10.961 15.25 1 93.81 48 THR B N 1
ATOM 1578 C CA . THR B 1 48 ? 10.297 12.219 14.898 1 93.81 48 THR B CA 1
ATOM 1579 C C . THR B 1 48 ? 11.734 12.25 15.414 1 93.81 48 THR B C 1
ATOM 1581 O O . THR B 1 48 ? 12.109 11.453 16.281 1 93.81 48 THR B O 1
ATOM 1584 N N . ASN B 1 49 ? 12.445 12.977 14.758 1 88.38 49 ASN B N 1
ATOM 1585 C CA . ASN B 1 49 ? 13.797 13.328 15.18 1 88.38 49 ASN B CA 1
ATOM 1586 C C . ASN B 1 49 ? 13.938 14.828 15.422 1 88.38 49 ASN B C 1
ATOM 1588 O O . ASN B 1 49 ? 13.625 15.641 14.547 1 88.38 49 ASN B O 1
ATOM 1592 N N . ASN B 1 50 ? 14.312 15.109 16.641 1 80.19 50 ASN B N 1
ATOM 1593 C CA . ASN B 1 50 ? 14.359 16.484 17.109 1 80.19 50 ASN B CA 1
ATOM 1594 C C . ASN B 1 50 ? 15.188 17.359 16.172 1 80.19 50 ASN B C 1
ATOM 1596 O O . ASN B 1 50 ? 14.969 18.578 16.109 1 80.19 50 ASN B O 1
ATOM 1600 N N . ASP B 1 51 ? 16 16.812 15.43 1 77.12 51 ASP B N 1
ATOM 1601 C CA . ASP B 1 51 ? 16.891 17.578 14.562 1 77.12 51 ASP B CA 1
ATOM 1602 C C . ASP B 1 51 ? 16.359 17.641 13.133 1 77.12 51 ASP B C 1
ATOM 1604 O O . ASP B 1 51 ? 16.953 18.281 12.273 1 77.12 51 ASP B O 1
ATOM 1608 N N . SER B 1 52 ? 15.242 17.109 12.984 1 73 52 SER B N 1
ATOM 1609 C CA . SER B 1 52 ? 14.844 16.938 11.594 1 73 52 SER B CA 1
ATOM 1610 C C . SER B 1 52 ? 13.93 18.078 11.148 1 73 52 SER B C 1
ATOM 1612 O O . SER B 1 52 ? 13.164 18.625 11.953 1 73 52 SER B O 1
ATOM 1614 N N . SER B 1 53 ? 14.211 18.578 9.984 1 84.25 53 SER B N 1
ATOM 1615 C CA . SER B 1 53 ? 13.375 19.547 9.281 1 84.25 53 SER B CA 1
ATOM 1616 C C . SER B 1 53 ? 12.258 18.859 8.516 1 84.25 53 SER B C 1
ATOM 1618 O O . SER B 1 53 ? 12.367 17.688 8.156 1 84.25 53 SER B O 1
ATOM 1620 N N . LEU B 1 54 ? 11.195 19.594 8.359 1 90.19 54 LEU B N 1
ATOM 1621 C CA . LEU B 1 54 ? 10.086 19.094 7.551 1 90.19 54 LEU B CA 1
ATOM 1622 C C . LEU B 1 54 ? 10.5 18.922 6.094 1 90.19 54 LEU B C 1
ATOM 1624 O O . LEU B 1 54 ? 9.812 18.266 5.316 1 90.19 54 LEU B O 1
ATOM 1628 N N . ASN B 1 55 ? 11.68 19.469 5.805 1 93.38 55 ASN B N 1
ATOM 1629 C CA . ASN B 1 55 ? 12.086 19.5 4.402 1 93.38 55 ASN B CA 1
ATOM 1630 C C . ASN B 1 55 ? 12.367 18.109 3.871 1 93.38 55 ASN B C 1
ATOM 1632 O O . ASN B 1 55 ? 12.344 17.875 2.658 1 93.38 55 ASN B O 1
ATOM 1636 N N . SER B 1 56 ? 12.656 17.172 4.719 1 94.44 56 SER B N 1
ATOM 1637 C CA . SER B 1 56 ? 12.922 15.812 4.273 1 94.44 56 SER B CA 1
ATOM 1638 C C . SER B 1 56 ? 11.664 14.953 4.336 1 94.44 56 SER B C 1
ATOM 1640 O O . SER B 1 56 ? 11.656 13.82 3.854 1 94.44 56 SER B O 1
ATOM 1642 N N . LEU B 1 57 ? 10.602 15.516 4.875 1 97.06 57 LEU B N 1
ATOM 1643 C CA . LEU B 1 57 ? 9.406 14.742 5.145 1 97.06 57 LEU B CA 1
ATOM 1644 C C . LEU B 1 57 ? 8.586 14.539 3.873 1 97.06 57 LEU B C 1
ATOM 1646 O O . LEU B 1 57 ? 8.25 15.508 3.189 1 97.06 57 LEU B O 1
ATOM 1650 N N . SER B 1 58 ? 8.336 13.32 3.521 1 97.75 58 SER B N 1
ATOM 1651 C CA . SER B 1 58 ? 7.414 12.961 2.451 1 97.75 58 SER B CA 1
ATOM 1652 C C . SER B 1 58 ? 6.289 12.07 2.963 1 97.75 58 SER B C 1
ATOM 1654 O O . SER B 1 58 ? 6.539 11.125 3.713 1 97.75 58 SER B O 1
ATOM 1656 N N . ILE B 1 59 ? 5.105 12.414 2.588 1 98.69 59 ILE B N 1
ATOM 1657 C CA . ILE B 1 59 ? 3.918 11.672 2.996 1 98.69 59 ILE B CA 1
ATOM 1658 C C . ILE B 1 59 ? 3.062 11.352 1.771 1 98.69 59 ILE B C 1
ATOM 1660 O O . ILE B 1 59 ? 2.861 12.203 0.907 1 98.69 59 ILE B O 1
ATOM 1664 N N . TYR B 1 60 ? 2.635 10.148 1.633 1 98.69 60 TYR B N 1
ATOM 1665 C CA . TYR B 1 60 ? 1.727 9.711 0.58 1 98.69 60 TYR B CA 1
ATOM 1666 C C . TYR B 1 60 ? 0.578 8.891 1.157 1 98.69 60 TYR B C 1
ATOM 1668 O O . TYR B 1 60 ? 0.797 7.824 1.735 1 98.69 60 TYR B O 1
ATOM 1676 N N . CYS B 1 61 ? -0.633 9.406 0.995 1 98.88 61 CYS B N 1
ATOM 1677 C CA . CYS B 1 61 ? -1.819 8.758 1.544 1 98.88 61 CYS B CA 1
ATOM 1678 C C . CYS B 1 61 ? -2.777 8.344 0.434 1 98.88 61 CYS B C 1
ATOM 1680 O O . CYS B 1 61 ? -3.074 9.133 -0.463 1 98.88 61 CYS B O 1
ATOM 1682 N N . GLU B 1 62 ? -3.275 7.145 0.601 1 98.62 62 GLU B N 1
ATOM 1683 C CA . GLU B 1 62 ? -4.191 6.605 -0.4 1 98.62 62 GLU B CA 1
ATOM 1684 C C . GLU B 1 62 ? -5.387 5.918 0.257 1 98.62 62 GLU B C 1
ATOM 1686 O O . GLU B 1 62 ? -5.281 5.41 1.376 1 98.62 62 GLU B O 1
ATOM 1691 N N . LEU B 1 63 ? -6.492 5.953 -0.429 1 98.56 63 LEU B N 1
ATOM 1692 C CA . LEU B 1 63 ? -7.633 5.082 -0.153 1 98.56 63 LEU B CA 1
ATOM 1693 C C . LEU B 1 63 ? -7.637 3.879 -1.088 1 98.56 63 LEU B C 1
ATOM 1695 O O . LEU B 1 63 ? -7.621 4.039 -2.311 1 98.56 63 LEU B O 1
ATOM 1699 N N . ILE B 1 64 ? -7.652 2.732 -0.501 1 97.38 64 ILE B N 1
ATOM 1700 C CA . ILE B 1 64 ? -7.695 1.493 -1.268 1 97.38 64 ILE B CA 1
ATOM 1701 C C . ILE B 1 64 ? -9.055 0.817 -1.081 1 97.38 64 ILE B C 1
ATOM 1703 O O . ILE B 1 64 ? -9.43 0.464 0.04 1 97.38 64 ILE B O 1
ATOM 1707 N N . THR B 1 65 ? -9.766 0.633 -2.164 1 94.06 65 THR B N 1
ATOM 1708 C CA . THR B 1 65 ? -11.023 -0.109 -2.174 1 94.06 65 THR B CA 1
ATOM 1709 C C . THR B 1 65 ? -10.922 -1.329 -3.086 1 94.06 65 THR B C 1
ATOM 1711 O O . THR B 1 65 ? -9.875 -1.573 -3.691 1 94.06 65 THR B O 1
ATOM 1714 N N . ASP B 1 66 ? -12.008 -2.102 -3.133 1 86.38 66 ASP B N 1
ATOM 1715 C CA . ASP B 1 66 ? -12.031 -3.287 -3.982 1 86.38 66 ASP B CA 1
ATOM 1716 C C . ASP B 1 66 ? -11.883 -2.91 -5.453 1 86.38 66 ASP B C 1
ATOM 1718 O O . ASP B 1 66 ? -11.453 -3.73 -6.27 1 86.38 66 ASP B O 1
ATOM 1722 N N . HIS B 1 67 ? -12.125 -1.658 -5.684 1 85.25 67 HIS B N 1
ATOM 1723 C CA . HIS B 1 67 ? -12.242 -1.365 -7.109 1 85.25 67 HIS B CA 1
ATOM 1724 C C . HIS B 1 67 ? -11.211 -0.325 -7.543 1 85.25 67 HIS B C 1
ATOM 1726 O O . HIS B 1 67 ? -10.867 -0.241 -8.727 1 85.25 67 HIS B O 1
ATOM 1732 N N . MET B 1 68 ? -10.789 0.417 -6.578 1 89.5 68 MET B N 1
ATOM 1733 C CA . MET B 1 68 ? -9.938 1.522 -7.004 1 89.5 68 MET B CA 1
ATOM 1734 C C . MET B 1 68 ? -8.953 1.906 -5.906 1 89.5 68 MET B C 1
ATOM 1736 O O . MET B 1 68 ? -9.195 1.626 -4.727 1 89.5 68 MET B O 1
ATOM 1740 N N . VAL B 1 69 ? -7.855 2.477 -6.293 1 95.56 69 VAL B N 1
ATOM 1741 C CA . VAL B 1 69 ? -6.91 3.152 -5.41 1 95.56 69 VAL B CA 1
ATOM 1742 C C . VAL B 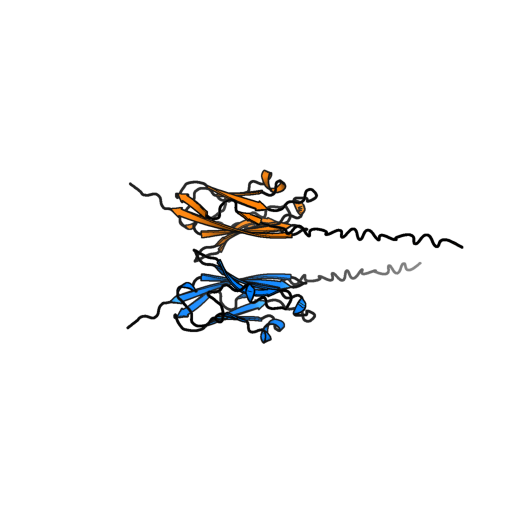1 69 ? -6.906 4.648 -5.703 1 95.56 69 VAL B C 1
ATOM 1744 O O . VAL B 1 69 ? -6.715 5.062 -6.852 1 95.56 69 VAL B O 1
ATOM 1747 N N . SER B 1 70 ? -7.156 5.492 -4.645 1 98.06 70 SER B N 1
ATOM 1748 C CA . SER B 1 70 ? -7.246 6.938 -4.824 1 98.06 70 SER B CA 1
ATOM 1749 C C . SER B 1 70 ? -6.254 7.672 -3.932 1 98.06 70 SER B C 1
ATOM 1751 O O . SER B 1 70 ? -6.137 7.367 -2.744 1 98.06 70 SER B O 1
ATOM 1753 N N . VAL B 1 71 ? -5.586 8.664 -4.516 1 98.56 71 VAL B N 1
ATOM 1754 C CA . VAL B 1 71 ? -4.652 9.477 -3.748 1 98.56 71 VAL B CA 1
ATOM 1755 C C . VAL B 1 71 ? -5.422 10.508 -2.926 1 98.56 71 VAL B C 1
ATOM 1757 O O . VAL B 1 71 ? -6.25 11.242 -3.461 1 98.56 71 VAL B O 1
ATOM 1760 N N . LEU B 1 72 ? -5.137 10.547 -1.659 1 98.81 72 LEU B N 1
ATOM 1761 C CA . LEU B 1 72 ? -5.793 11.453 -0.727 1 98.81 72 LEU B CA 1
ATOM 1762 C C . LEU B 1 72 ? -4.93 12.688 -0.48 1 98.81 72 LEU B C 1
ATOM 1764 O O . LEU B 1 72 ? -5.434 13.82 -0.491 1 98.81 72 LEU B O 1
ATOM 1768 N N . TYR B 1 73 ? -3.652 12.469 -0.292 1 98.81 73 TYR B N 1
ATOM 1769 C CA . TYR B 1 73 ? -2.742 13.523 0.147 1 98.81 73 TYR B CA 1
ATOM 1770 C C . TYR B 1 73 ? -1.303 13.188 -0.229 1 98.81 73 TYR B C 1
ATOM 1772 O O . TYR B 1 73 ? -0.89 12.023 -0.162 1 98.81 73 TYR B O 1
ATOM 1780 N N . HIS B 1 74 ? -0.593 14.219 -0.613 1 98.69 74 HIS B N 1
ATOM 1781 C CA . HIS B 1 74 ? 0.804 14.031 -0.99 1 98.69 74 HIS B CA 1
ATOM 1782 C C . HIS B 1 74 ? 1.658 15.211 -0.539 1 98.69 74 HIS B C 1
ATOM 1784 O O . HIS B 1 74 ? 1.406 16.344 -0.934 1 98.69 74 HIS B O 1
ATOM 1790 N N . LEU B 1 75 ? 2.529 14.977 0.328 1 98.5 75 LEU B N 1
ATOM 1791 C CA . LEU B 1 75 ? 3.596 15.891 0.731 1 98.5 75 LEU B CA 1
ATOM 1792 C C . LEU B 1 75 ? 4.949 15.391 0.242 1 98.5 75 LEU B C 1
ATOM 1794 O O . LEU B 1 75 ? 5.363 14.273 0.572 1 98.5 75 LEU B O 1
ATOM 1798 N N . HIS B 1 76 ? 5.602 16.125 -0.563 1 97.31 76 HIS B N 1
ATOM 1799 C CA . HIS B 1 76 ? 6.91 15.75 -1.087 1 97.31 76 HIS B CA 1
ATOM 1800 C C . HIS B 1 76 ? 8 16.672 -0.553 1 97.31 76 HIS B C 1
ATOM 1802 O O . HIS B 1 76 ? 8.109 17.828 -0.978 1 97.31 76 HIS B O 1
ATOM 1808 N N . GLU B 1 77 ? 8.766 16.078 0.341 1 95.75 77 GLU B N 1
ATOM 1809 C CA . GLU B 1 77 ? 9.883 16.828 0.924 1 95.75 77 GLU B CA 1
ATOM 1810 C C . GLU B 1 77 ? 9.422 18.188 1.451 1 95.75 77 GLU B C 1
ATOM 1812 O O . GLU B 1 77 ? 9.992 19.219 1.105 1 95.75 77 GLU B O 1
ATOM 1817 N N . GLY B 1 78 ? 8.438 18.109 2.189 1 96.25 78 GLY B N 1
ATOM 1818 C CA . GLY B 1 78 ? 7.965 19.266 2.938 1 96.25 78 GLY B CA 1
ATOM 1819 C C . GLY B 1 78 ? 7.016 20.141 2.145 1 96.25 78 GLY B C 1
ATOM 1820 O O . GLY B 1 78 ? 6.473 21.125 2.672 1 96.25 78 GLY B O 1
ATOM 1821 N N . VAL B 1 79 ? 6.766 19.844 0.882 1 96.56 79 VAL B N 1
ATOM 1822 C CA . VAL B 1 79 ? 5.91 20.672 0.041 1 96.56 79 VAL B CA 1
ATOM 1823 C C . VAL B 1 79 ? 4.691 19.859 -0.407 1 96.56 79 VAL B C 1
ATOM 1825 O O . VAL B 1 79 ? 4.828 18.75 -0.929 1 96.56 79 VAL B O 1
ATOM 1828 N N . GLU B 1 80 ? 3.549 20.453 -0.21 1 96.94 80 GLU B N 1
ATOM 1829 C CA . GLU B 1 80 ? 2.324 19.797 -0.644 1 96.94 80 GLU B CA 1
ATOM 1830 C C . GLU B 1 80 ? 2.236 19.734 -2.166 1 96.94 80 GLU B C 1
ATOM 1832 O O . GLU B 1 80 ? 2.652 20.672 -2.854 1 96.94 80 GLU B O 1
ATOM 1837 N N . VAL B 1 81 ? 1.725 18.625 -2.664 1 97.31 81 VAL B N 1
ATOM 1838 C CA . VAL B 1 81 ? 1.518 18.422 -4.094 1 97.31 81 VAL B CA 1
ATOM 1839 C C . VAL B 1 81 ? 0.029 18.234 -4.379 1 97.31 81 VAL B C 1
ATOM 1841 O O . VAL B 1 81 ? -0.417 17.125 -4.688 1 97.31 81 VAL B O 1
ATOM 1844 N N . PRO B 1 82 ? -0.714 19.328 -4.398 1 96.88 82 PRO B N 1
ATOM 1845 C CA . PRO B 1 82 ? -2.172 19.234 -4.492 1 96.88 82 PRO B CA 1
ATOM 1846 C C . PRO B 1 82 ? -2.637 18.594 -5.797 1 96.88 82 PRO B C 1
ATOM 1848 O O . PRO B 1 82 ? -3.691 17.953 -5.832 1 96.88 82 PRO B O 1
ATOM 1851 N N . GLU B 1 83 ? -1.822 18.641 -6.855 1 97.25 83 GLU B N 1
ATOM 1852 C CA . GLU B 1 83 ? -2.217 18.094 -8.148 1 97.25 83 GLU B CA 1
ATOM 1853 C C . GLU B 1 83 ? -2.244 16.562 -8.117 1 97.25 83 GLU B C 1
ATOM 1855 O O . GLU B 1 83 ? -2.83 15.93 -8.992 1 97.25 83 GLU B O 1
ATOM 1860 N N . SER B 1 84 ? -1.577 15.992 -7.148 1 97.06 84 SER B N 1
ATOM 1861 C CA . SER B 1 84 ? -1.555 14.539 -7.02 1 97.06 84 SER B CA 1
ATOM 1862 C C . SER B 1 84 ? -2.855 14.023 -6.418 1 97.06 84 SER B C 1
ATOM 1864 O O . SER B 1 84 ? -3.16 12.828 -6.523 1 97.06 84 SER B O 1
ATOM 1866 N N . GLN B 1 85 ? -3.645 14.828 -5.73 1 97.94 85 GLN B N 1
ATOM 1867 C CA . GLN B 1 85 ? -4.887 14.406 -5.086 1 97.94 85 GLN B CA 1
ATOM 1868 C C . GLN B 1 85 ? -5.961 14.094 -6.117 1 97.94 85 GLN B C 1
ATOM 1870 O O . GLN B 1 85 ? -6.156 14.844 -7.074 1 97.94 85 GLN B O 1
ATOM 1875 N N . ASP B 1 86 ? -6.609 12.969 -5.941 1 98.25 86 ASP B N 1
ATOM 1876 C CA . ASP B 1 86 ? -7.668 12.586 -6.875 1 98.25 86 ASP B CA 1
ATOM 1877 C C . ASP B 1 86 ? -8.844 13.562 -6.797 1 98.25 86 ASP B C 1
ATOM 1879 O O . ASP B 1 86 ? -9.195 14.031 -5.715 1 98.25 86 ASP B O 1
ATOM 1883 N N . GLU B 1 87 ? -9.5 13.742 -7.879 1 97.56 87 GLU B N 1
ATOM 1884 C CA . GLU B 1 87 ? -10.562 14.734 -8.031 1 97.56 87 GLU B CA 1
ATOM 1885 C C . GLU B 1 87 ? -11.688 14.492 -7.031 1 97.56 87 GLU B C 1
ATOM 1887 O O . GLU B 1 87 ? -12.266 15.445 -6.5 1 97.56 87 GLU B O 1
ATOM 1892 N N . GLN B 1 88 ? -12 13.305 -6.758 1 97.12 88 GLN B N 1
ATOM 1893 C CA . GLN B 1 88 ? -13.133 12.992 -5.891 1 97.12 88 GLN B CA 1
ATOM 1894 C C . GLN B 1 88 ? -12.883 13.484 -4.465 1 97.12 88 GLN B C 1
ATOM 1896 O O . GLN B 1 88 ? -13.82 13.578 -3.664 1 97.12 88 GLN B O 1
ATOM 1901 N N . PHE B 1 89 ? -11.625 13.812 -4.199 1 98.19 89 PHE B N 1
ATOM 1902 C CA . PHE B 1 89 ? -11.305 14.234 -2.842 1 98.19 89 PHE B CA 1
ATOM 1903 C C . PHE B 1 89 ? -10.891 15.695 -2.816 1 98.19 89 PHE B C 1
ATOM 1905 O O . PHE B 1 89 ? -10.5 16.219 -1.768 1 98.19 89 PHE B O 1
ATOM 1912 N N . ALA B 1 90 ? -10.906 16.328 -3.953 1 96.25 90 ALA B N 1
ATOM 1913 C CA . ALA B 1 90 ? -10.555 17.734 -4.016 1 96.25 90 ALA B CA 1
ATOM 1914 C C . ALA B 1 90 ? -11.43 18.562 -3.078 1 96.25 90 ALA B C 1
ATOM 1916 O O . ALA B 1 90 ? -12.656 18.5 -3.135 1 96.25 90 ALA B O 1
ATOM 1917 N N . GLY B 1 91 ? -10.719 19.297 -2.236 1 95.19 91 GLY B N 1
ATOM 1918 C CA . GLY B 1 91 ? -11.438 20.156 -1.306 1 95.19 91 GLY B CA 1
ATOM 1919 C C . GLY B 1 91 ? -12.023 19.406 -0.126 1 95.19 91 GLY B C 1
ATOM 1920 O O . GLY B 1 91 ? -12.508 20.016 0.829 1 95.19 91 GLY B O 1
ATOM 1921 N N . ARG B 1 92 ? -12 18.062 -0.181 1 98.56 92 ARG B N 1
ATOM 1922 C CA . ARG B 1 92 ? -12.672 17.281 0.853 1 98.56 92 ARG B CA 1
ATOM 1923 C C . ARG B 1 92 ? -11.664 16.672 1.821 1 98.56 92 ARG B C 1
ATOM 1925 O O . ARG B 1 92 ? -12.023 16.281 2.936 1 98.56 92 ARG B O 1
ATOM 1932 N N . VAL B 1 93 ? -10.391 16.562 1.405 1 98.69 93 VAL B N 1
ATOM 1933 C CA . VAL B 1 93 ? -9.367 16.016 2.287 1 98.69 93 VAL B CA 1
ATOM 1934 C C . VAL B 1 93 ? -8.281 17.062 2.533 1 98.69 93 VAL B C 1
ATOM 1936 O O . VAL B 1 93 ? -7.672 17.562 1.586 1 98.69 93 VAL B O 1
ATOM 1939 N N . GLN B 1 94 ? -8.047 17.328 3.783 1 98.12 94 GLN B N 1
ATOM 1940 C CA . GLN B 1 94 ? -7.031 18.297 4.188 1 98.12 94 GLN B CA 1
ATOM 1941 C C . GLN B 1 94 ? -6.148 17.734 5.301 1 98.12 94 GLN B C 1
ATOM 1943 O O . GLN B 1 94 ? -6.633 17.047 6.195 1 98.12 94 GLN B O 1
ATOM 1948 N N . CYS B 1 95 ? -4.91 18.125 5.211 1 98.5 95 CYS B N 1
ATOM 1949 C CA . CYS B 1 95 ? -3.963 17.734 6.25 1 98.5 95 CYS B CA 1
ATOM 1950 C C . CYS B 1 95 ? -3.713 18.891 7.211 1 98.5 95 CYS B C 1
ATOM 1952 O O . CYS B 1 95 ? -3.594 20.047 6.789 1 98.5 95 CYS B O 1
ATOM 1954 N N . ASP B 1 96 ? -3.654 18.594 8.508 1 97.88 96 ASP B N 1
ATOM 1955 C CA . ASP B 1 96 ? -3.23 19.562 9.508 1 97.88 96 ASP B CA 1
ATOM 1956 C C . ASP B 1 96 ? -1.71 19.703 9.523 1 97.88 96 ASP B C 1
ATOM 1958 O O . ASP B 1 96 ? -1.018 18.969 10.234 1 97.88 96 ASP B O 1
ATOM 1962 N N . LYS B 1 97 ? -1.231 20.625 8.891 1 96.19 97 LYS B N 1
ATOM 1963 C CA . LYS B 1 97 ? 0.208 20.781 8.703 1 96.19 97 LYS B CA 1
ATOM 1964 C C . LYS B 1 97 ? 0.896 21.188 10 1 96.19 97 LYS B C 1
ATOM 1966 O O . LYS B 1 97 ? 2.082 20.906 10.195 1 96.19 97 LYS B O 1
ATOM 1971 N N . ASP B 1 98 ? 0.193 21.719 10.867 1 95 98 ASP B N 1
ATOM 1972 C CA . ASP B 1 98 ? 0.766 22.297 12.086 1 95 98 ASP B CA 1
ATOM 1973 C C . ASP B 1 98 ? 1.271 21.203 13.023 1 95 98 ASP B C 1
ATOM 1975 O O . ASP B 1 98 ? 2.15 21.438 13.852 1 95 98 ASP B O 1
ATOM 1979 N N . VAL B 1 99 ? 0.72 20.109 12.852 1 96.69 99 VAL B N 1
ATOM 1980 C CA . VAL B 1 99 ? 1.037 19.078 13.852 1 96.69 99 VAL B CA 1
ATOM 1981 C C . VAL B 1 99 ? 2.076 18.125 13.289 1 96.69 99 VAL B C 1
ATOM 1983 O O . VAL B 1 99 ? 2.555 17.234 13.992 1 96.69 99 VAL B O 1
ATOM 1986 N N . LEU B 1 100 ? 2.508 18.219 12.039 1 96.81 100 LEU B N 1
ATOM 1987 C CA . LEU B 1 100 ? 3.453 17.312 11.398 1 96.81 100 LEU B CA 1
ATOM 1988 C C . LEU B 1 100 ? 4.785 17.297 12.141 1 96.81 100 LEU B C 1
ATOM 1990 O O . LEU B 1 100 ? 5.418 16.25 12.273 1 96.81 100 LEU B O 1
ATOM 1994 N N . ARG B 1 101 ? 5.191 18.406 12.641 1 93.44 101 ARG B N 1
ATOM 1995 C CA . ARG B 1 101 ? 6.465 18.5 13.344 1 93.44 101 ARG B CA 1
ATOM 1996 C C . ARG B 1 101 ? 6.441 17.703 14.641 1 93.44 101 ARG B C 1
ATOM 1998 O O . ARG B 1 101 ? 7.492 17.344 15.18 1 93.44 101 ARG B O 1
ATOM 2005 N N . GLU B 1 102 ? 5.258 17.531 15.133 1 95.06 102 GLU B N 1
ATOM 2006 C CA .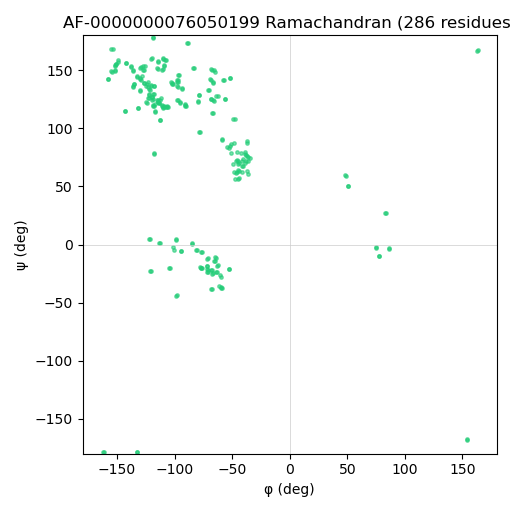 GLU B 1 102 ? 5.09 16.766 16.359 1 95.06 102 GLU B CA 1
ATOM 2007 C C . GLU B 1 102 ? 5.008 15.266 16.078 1 95.06 102 GLU B C 1
ATOM 2009 O O . GLU B 1 102 ? 4.805 14.469 17 1 95.06 102 GLU B O 1
ATOM 2014 N N . GLY B 1 103 ? 5.113 14.867 14.875 1 96.62 103 GLY B N 1
ATOM 2015 C CA . GLY B 1 103 ? 5.027 13.453 14.516 1 96.62 103 GLY B CA 1
ATOM 2016 C C . GLY B 1 103 ? 3.6 12.961 14.375 1 96.62 103 GLY B C 1
ATOM 2017 O O . GLY B 1 103 ? 3.305 11.805 14.68 1 96.62 103 GLY B O 1
ATOM 2018 N N . ARG B 1 104 ? 2.742 13.867 14.047 1 97.56 104 ARG B N 1
ATOM 2019 C CA . ARG B 1 104 ? 1.338 13.523 13.867 1 97.56 104 ARG B CA 1
ATOM 2020 C C . ARG B 1 104 ? 0.868 13.844 12.453 1 97.56 104 ARG B C 1
ATOM 2022 O O . ARG B 1 104 ? 1.257 14.867 11.883 1 97.56 104 ARG B O 1
ATOM 2029 N N . LEU B 1 105 ? 0.131 12.93 11.906 1 98.69 105 LEU B N 1
ATOM 2030 C CA . LEU B 1 105 ? -0.566 13.117 10.641 1 98.69 105 LEU B CA 1
ATOM 2031 C C . LEU B 1 105 ? -2.076 13.039 10.836 1 98.69 105 LEU B C 1
ATOM 2033 O O . LEU B 1 105 ? -2.604 11.992 11.219 1 98.69 105 LEU B O 1
ATOM 2037 N N . ARG B 1 106 ? -2.689 14.133 10.586 1 98.75 106 ARG B N 1
ATOM 2038 C CA . ARG B 1 106 ? -4.141 14.211 10.695 1 98.75 106 ARG B CA 1
ATOM 2039 C C . ARG B 1 106 ? -4.773 14.57 9.352 1 98.75 106 ARG B C 1
ATOM 2041 O O . ARG B 1 106 ? -4.531 15.656 8.812 1 98.75 106 ARG B O 1
ATOM 2048 N N . LEU B 1 107 ? -5.59 13.703 8.859 1 98.81 107 LEU B N 1
ATOM 2049 C CA . LEU B 1 107 ? -6.359 13.969 7.648 1 98.81 107 LEU B CA 1
ATOM 2050 C C . LEU B 1 107 ? -7.824 14.234 7.98 1 98.81 107 LEU B C 1
ATOM 2052 O O . LEU B 1 107 ? -8.5 13.383 8.562 1 98.81 107 LEU B O 1
ATOM 2056 N N . HIS B 1 108 ? -8.203 15.367 7.648 1 98.81 108 HIS B N 1
ATOM 2057 C CA . HIS B 1 108 ? -9.617 15.719 7.773 1 98.81 108 HIS B CA 1
ATOM 2058 C C . HIS B 1 108 ? -10.375 15.398 6.492 1 98.81 108 HIS B C 1
ATOM 2060 O O . HIS B 1 108 ? -10.062 15.938 5.43 1 98.81 108 HIS B O 1
ATOM 2066 N N . VAL B 1 109 ? -11.367 14.547 6.566 1 98.88 109 VAL B N 1
ATOM 2067 C CA . VAL B 1 109 ? -12.195 14.18 5.422 1 98.88 109 VAL B CA 1
ATOM 2068 C C . VAL B 1 109 ? -13.617 14.688 5.625 1 98.88 109 VAL B C 1
ATOM 2070 O O . VAL B 1 109 ? -14.297 14.281 6.566 1 98.88 109 VAL B O 1
ATOM 2073 N N . SER B 1 110 ? -14.062 15.484 4.73 1 98.69 110 SER B N 1
ATOM 2074 C CA . SER B 1 110 ? -15.367 16.109 4.898 1 98.69 110 SER B CA 1
ATOM 2075 C C . SER B 1 110 ? -16.391 15.523 3.943 1 98.69 110 SER B C 1
ATOM 2077 O O . SER B 1 110 ? -16.031 14.836 2.982 1 98.69 110 SER B O 1
ATOM 2079 N N . ARG B 1 111 ? -17.688 15.664 4.242 1 98.12 111 ARG B N 1
ATOM 2080 C CA . ARG B 1 111 ? -18.812 15.234 3.416 1 98.12 111 ARG B CA 1
ATOM 2081 C C . ARG B 1 111 ? -18.625 13.797 2.939 1 98.12 111 ARG B C 1
ATOM 2083 O O . ARG B 1 111 ? -18.656 13.531 1.737 1 98.12 111 ARG B O 1
ATOM 2090 N N . LEU B 1 112 ? -18.516 12.977 3.924 1 98.62 112 LEU B N 1
ATOM 2091 C CA . LEU B 1 112 ? -18.234 11.562 3.67 1 98.62 112 LEU B CA 1
ATOM 2092 C C . LEU B 1 112 ? -19.297 10.953 2.766 1 98.62 112 LEU B C 1
ATOM 2094 O O . LEU B 1 112 ? -20.484 11.273 2.898 1 98.62 112 LEU B O 1
ATOM 2098 N N . ARG B 1 113 ? -18.859 10.078 1.858 1 97.81 113 ARG B N 1
ATOM 2099 C CA . ARG B 1 113 ? -19.703 9.242 1.021 1 97.81 113 ARG B CA 1
ATOM 2100 C C . ARG B 1 113 ? -19.516 7.766 1.358 1 97.81 113 ARG B C 1
ATOM 2102 O O . ARG B 1 113 ? -18.484 7.371 1.889 1 97.81 113 ARG B O 1
ATOM 2109 N N . THR B 1 114 ? -20.484 6.938 1.033 1 97.44 114 THR B N 1
ATOM 2110 C CA . THR B 1 114 ? -20.328 5.504 1.264 1 97.44 114 THR B CA 1
ATOM 2111 C C . THR B 1 114 ? -19.156 4.949 0.483 1 97.44 114 THR B C 1
ATOM 2113 O O . THR B 1 114 ? -18.484 4.012 0.935 1 97.44 114 THR B O 1
ATOM 2116 N N . GLU B 1 115 ? -18.844 5.617 -0.616 1 96.38 115 GLU B N 1
ATOM 2117 C CA . GLU B 1 115 ? -17.734 5.203 -1.475 1 96.38 115 GLU B CA 1
ATOM 2118 C C . GLU B 1 115 ? -16.391 5.488 -0.812 1 96.38 115 GLU B C 1
ATOM 2120 O O . GLU B 1 115 ? -15.359 4.988 -1.261 1 96.38 115 GLU B O 1
ATOM 2125 N N . ASP B 1 116 ? -16.453 6.266 0.256 1 97.88 116 ASP B N 1
ATOM 2126 C CA . ASP B 1 116 ? -15.219 6.582 0.968 1 97.88 116 ASP B CA 1
ATOM 2127 C C . ASP B 1 116 ? -14.812 5.445 1.907 1 97.88 116 ASP B C 1
ATOM 2129 O O . ASP B 1 116 ? -13.758 5.496 2.537 1 97.88 116 ASP B O 1
ATOM 2133 N N . SER B 1 117 ? -15.609 4.398 2.047 1 97.31 117 SER B N 1
ATOM 2134 C CA . SER B 1 117 ? -15.25 3.234 2.848 1 97.31 117 SER B CA 1
ATOM 2135 C C . SER B 1 117 ? -14.078 2.479 2.229 1 97.31 117 SER B C 1
ATOM 2137 O O . SER B 1 117 ? -14.016 2.312 1.01 1 97.31 117 SER B O 1
ATOM 2139 N N . GLY B 1 118 ? -13.195 2.045 3.115 1 97.31 118 GLY B N 1
ATOM 2140 C CA . GLY B 1 118 ? -12.07 1.271 2.611 1 97.31 118 GLY B CA 1
ATOM 2141 C C . GLY B 1 118 ? -10.844 1.354 3.496 1 97.31 118 GLY B C 1
ATOM 2142 O O . GLY B 1 118 ? -10.945 1.654 4.688 1 97.31 118 GLY B O 1
ATOM 2143 N N . LEU B 1 119 ? -9.711 0.888 2.984 1 97.94 119 LEU B N 1
ATOM 2144 C CA . LEU B 1 119 ? -8.43 0.901 3.689 1 97.94 119 LEU B CA 1
ATOM 2145 C C . LEU B 1 119 ? -7.66 2.184 3.395 1 97.94 119 LEU B C 1
ATOM 2147 O O . LEU B 1 119 ? -7.387 2.494 2.232 1 97.94 119 LEU B O 1
ATOM 2151 N N . TYR B 1 120 ? -7.375 2.951 4.426 1 98.56 120 TYR B N 1
ATOM 2152 C CA . TYR B 1 120 ? -6.551 4.148 4.332 1 98.56 120 TYR B CA 1
ATOM 2153 C C . TYR B 1 120 ? -5.102 3.846 4.691 1 98.56 120 TYR B C 1
ATOM 2155 O O . TYR B 1 120 ? -4.816 3.357 5.785 1 98.56 120 TYR B O 1
ATOM 2163 N N . GLN B 1 121 ? -4.246 4.117 3.795 1 98.44 121 GLN B N 1
ATOM 2164 C CA . GLN B 1 121 ? -2.824 3.846 3.98 1 98.44 121 GLN B CA 1
ATOM 2165 C C . GLN B 1 121 ? -1.995 5.117 3.828 1 98.44 121 GLN B C 1
ATOM 2167 O O . GLN B 1 121 ? -2.125 5.836 2.834 1 98.44 121 GLN B O 1
ATOM 2172 N N . CYS B 1 122 ? -1.146 5.406 4.781 1 98.81 122 CYS B N 1
ATOM 2173 C CA . CYS B 1 122 ? -0.232 6.539 4.688 1 98.81 122 CYS B CA 1
ATOM 2174 C C . CYS B 1 122 ? 1.213 6.09 4.863 1 98.81 122 CYS B C 1
ATOM 2176 O O . CYS B 1 122 ? 1.544 5.422 5.844 1 98.81 122 CYS B O 1
ATOM 2178 N N . GLU B 1 123 ? 1.992 6.367 3.893 1 98.44 123 GLU B N 1
ATOM 2179 C CA . GLU B 1 123 ? 3.439 6.191 3.971 1 98.44 123 GLU B CA 1
ATOM 2180 C C . GLU B 1 123 ? 4.125 7.48 4.414 1 98.44 123 GLU B C 1
ATOM 2182 O O . GLU B 1 123 ? 3.807 8.562 3.918 1 98.44 123 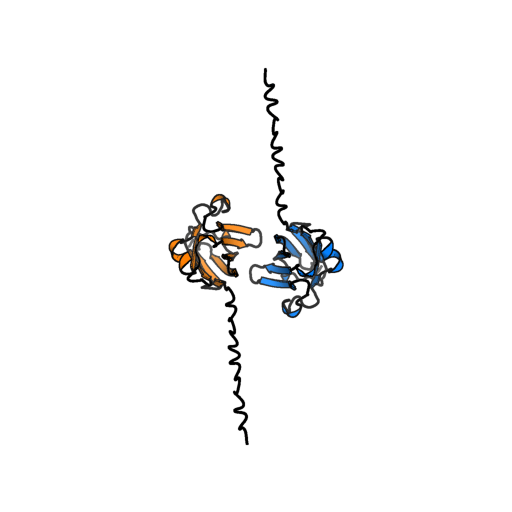GLU B O 1
ATOM 2187 N N . VAL B 1 124 ? 5.008 7.344 5.309 1 98.25 124 VAL B N 1
ATOM 2188 C CA . VAL B 1 124 ? 5.805 8.469 5.785 1 98.25 124 VAL B CA 1
ATOM 2189 C C . VAL B 1 124 ? 7.289 8.164 5.594 1 98.25 124 VAL B C 1
ATOM 2191 O O . VAL B 1 124 ? 7.777 7.117 6.016 1 98.25 124 VAL B O 1
ATOM 2194 N N . PHE B 1 125 ? 7.945 9.094 4.918 1 95.88 125 PHE B N 1
ATOM 2195 C CA . PHE B 1 125 ? 9.375 8.953 4.68 1 95.88 125 PHE B CA 1
ATOM 2196 C C . PHE B 1 125 ? 10.125 10.195 5.145 1 95.88 125 PHE B C 1
ATOM 2198 O O . PHE B 1 125 ? 9.68 11.32 4.922 1 95.88 125 PHE B O 1
ATOM 2205 N N . THR B 1 126 ? 11.211 10.008 5.73 1 95.62 126 THR B N 1
ATOM 2206 C CA . THR B 1 126 ? 12.172 11.039 6.113 1 95.62 126 THR B CA 1
ATOM 2207 C C . THR B 1 126 ? 13.586 10.648 5.699 1 95.62 126 THR B C 1
ATOM 2209 O O . THR B 1 126 ? 13.789 9.594 5.086 1 95.62 126 THR B O 1
ATOM 2212 N N . ASN B 1 127 ? 14.523 11.5 6.027 1 91.62 127 ASN B N 1
ATOM 2213 C CA . ASN B 1 127 ? 15.922 11.172 5.762 1 91.62 127 ASN B CA 1
ATOM 2214 C C . ASN B 1 127 ? 16.469 10.164 6.77 1 91.62 127 ASN B C 1
ATOM 2216 O O . ASN B 1 127 ? 17.578 9.648 6.602 1 91.62 127 ASN B O 1
ATOM 2220 N N . TYR B 1 128 ? 15.695 9.852 7.754 1 91.5 128 TYR B N 1
ATOM 2221 C CA . TYR B 1 128 ? 16.203 8.938 8.766 1 91.5 128 TYR B CA 1
ATOM 2222 C C . TYR B 1 128 ? 15.312 7.707 8.883 1 91.5 128 TYR B C 1
ATOM 2224 O O . TYR B 1 128 ? 15.5 6.879 9.781 1 91.5 128 TYR B O 1
ATOM 2232 N N . GLY B 1 129 ? 14.32 7.551 8.078 1 91.94 129 GLY B N 1
ATOM 2233 C CA . GLY B 1 129 ? 13.5 6.355 8.102 1 91.94 129 GLY B CA 1
ATOM 2234 C C . GLY B 1 129 ? 12.172 6.531 7.383 1 91.94 129 GLY B C 1
ATOM 2235 O O . GLY B 1 129 ? 11.82 7.641 6.988 1 91.94 129 GLY B O 1
ATOM 2236 N N . GLY B 1 130 ? 11.508 5.367 7.145 1 94.94 130 GLY B N 1
ATOM 2237 C CA . GLY B 1 130 ? 10.195 5.359 6.527 1 94.94 130 GLY B CA 1
ATOM 2238 C C . GLY B 1 130 ? 9.383 4.125 6.871 1 94.94 130 GLY B C 1
ATOM 2239 O O . GLY B 1 130 ? 9.945 3.072 7.184 1 94.94 130 GLY B O 1
ATOM 2240 N N . SER B 1 131 ? 8.141 4.27 6.906 1 96.81 131 SER B N 1
ATOM 2241 C CA . SER B 1 131 ? 7.18 3.203 7.168 1 96.81 131 SER B CA 1
ATOM 2242 C C . SER B 1 131 ? 5.777 3.598 6.719 1 96.81 131 SER B C 1
ATOM 2244 O O . SER B 1 131 ? 5.609 4.562 5.969 1 96.81 131 SER B O 1
ATOM 2246 N N . LEU B 1 132 ? 4.855 2.748 6.922 1 97.38 132 LEU B N 1
ATOM 2247 C CA . LEU B 1 132 ? 3.471 3.076 6.594 1 97.38 132 LEU B CA 1
ATOM 2248 C C . LEU B 1 132 ? 2.523 2.594 7.688 1 97.38 132 LEU B C 1
ATOM 2250 O O . LEU B 1 132 ? 2.891 1.751 8.508 1 97.38 132 LEU B O 1
ATOM 2254 N N . GLY B 1 133 ? 1.459 3.188 7.816 1 97.94 133 GLY B N 1
ATOM 2255 C CA . GLY B 1 133 ? 0.355 2.76 8.656 1 97.94 133 GLY B CA 1
ATOM 2256 C C . GLY B 1 133 ? -0.968 2.688 7.922 1 97.94 133 GLY B C 1
ATOM 2257 O O . GLY B 1 133 ? -1.193 3.436 6.965 1 97.94 133 GLY B O 1
ATOM 2258 N N . ARG B 1 134 ? -1.823 1.754 8.406 1 98.25 134 ARG B N 1
ATOM 2259 C CA . ARG B 1 134 ? -3.111 1.529 7.758 1 98.25 134 ARG B CA 1
ATOM 2260 C C . ARG B 1 134 ? -4.246 1.554 8.773 1 98.25 134 ARG B C 1
ATOM 2262 O O . ARG B 1 134 ? -4.109 1.029 9.883 1 98.25 134 ARG B O 1
ATOM 2269 N N . CYS B 1 135 ? -5.355 2.107 8.375 1 98.25 135 CYS B N 1
ATOM 2270 C CA . CYS B 1 135 ? -6.586 1.994 9.141 1 98.25 135 CYS B CA 1
ATOM 2271 C C . CYS B 1 135 ? -7.793 1.85 8.227 1 98.25 135 CYS B C 1
ATOM 2273 O O . CYS B 1 135 ? -7.727 2.199 7.047 1 98.25 135 CYS B O 1
ATOM 2275 N N . ARG B 1 136 ? -8.859 1.29 8.711 1 98.06 136 ARG B N 1
ATOM 2276 C CA . ARG B 1 136 ? -10.086 1.1 7.945 1 98.06 136 ARG B CA 1
ATOM 2277 C C . ARG B 1 136 ? -11.141 2.133 8.328 1 98.06 136 ARG B C 1
ATOM 2279 O O . ARG B 1 136 ? -11.305 2.453 9.508 1 98.06 136 ARG B O 1
ATOM 2286 N N . LEU B 1 137 ? -11.836 2.635 7.348 1 98.44 137 LEU B N 1
ATOM 2287 C CA . LEU B 1 137 ? -13.008 3.473 7.562 1 98.44 137 LEU B CA 1
ATOM 2288 C C . LEU B 1 137 ? -14.25 2.836 6.949 1 98.44 137 LEU B C 1
ATOM 2290 O O . LEU B 1 137 ? -14.227 2.4 5.797 1 98.44 137 LEU B O 1
ATOM 2294 N N . ASN B 1 138 ? -15.25 2.695 7.723 1 97.88 138 ASN B N 1
ATOM 2295 C CA . ASN B 1 138 ? -16.562 2.281 7.242 1 97.88 138 ASN B CA 1
ATOM 2296 C C . ASN B 1 138 ? -17.578 3.424 7.32 1 97.88 138 ASN B C 1
ATOM 2298 O O . ASN B 1 138 ? -17.859 3.93 8.406 1 97.88 138 ASN B O 1
ATOM 2302 N N . VAL B 1 139 ? -18.078 3.807 6.172 1 98.06 139 VAL B N 1
ATOM 2303 C CA . VAL B 1 139 ? -19.078 4.879 6.09 1 98.06 139 VAL B CA 1
ATOM 2304 C C . VAL B 1 139 ? -20.453 4.293 5.781 1 98.06 139 VAL B C 1
ATOM 2306 O O . VAL B 1 139 ? -20.656 3.693 4.727 1 98.06 139 VAL B O 1
ATOM 2309 N N . THR B 1 140 ? -21.391 4.488 6.676 1 97.62 140 THR B N 1
ATOM 2310 C CA . THR B 1 140 ? -22.734 3.953 6.496 1 97.62 140 THR B CA 1
ATOM 2311 C C . THR B 1 140 ? -23.672 5.016 5.914 1 97.62 140 THR B C 1
ATOM 2313 O O . THR B 1 140 ? -23.484 6.211 6.156 1 97.62 140 THR B O 1
ATOM 2316 N N . GLY B 1 141 ? -24.625 4.5 5.07 1 94.81 141 GLY B N 1
ATOM 2317 C CA . GLY B 1 141 ? -25.609 5.398 4.484 1 94.81 141 GLY B CA 1
ATOM 2318 C C . GLY B 1 141 ? -26.562 5.973 5.5 1 94.81 141 GLY B C 1
ATOM 2319 O O . GLY B 1 141 ? -26.766 5.398 6.574 1 94.81 141 GLY B O 1
ATOM 2320 N N . GLU B 1 142 ? -27.047 7.211 5.203 1 85.06 142 GLU B N 1
ATOM 2321 C CA . GLU B 1 142 ? -28.062 7.82 6.047 1 85.06 142 GLU B CA 1
ATOM 2322 C C . GLU B 1 142 ? -29.391 7.059 5.945 1 85.06 142 GLU B C 1
ATOM 2324 O O . GLU B 1 142 ? -29.812 6.695 4.848 1 85.06 142 GLU B O 1
ATOM 2329 N N . LEU B 1 143 ? -29.875 6.352 7.105 1 71.31 143 LEU B N 1
ATOM 2330 C CA . LEU B 1 143 ? -31.203 5.734 7.113 1 71.31 143 LEU B CA 1
ATOM 2331 C C . LEU B 1 143 ? -32.281 6.777 6.855 1 71.31 143 LEU B C 1
ATOM 2333 O O . LEU B 1 143 ? -32.281 7.84 7.477 1 71.31 143 LEU B O 1
ATOM 2337 N N . VAL B 1 144 ? -32.656 7.016 5.703 1 59.28 144 VAL B N 1
ATOM 2338 C CA . VAL B 1 144 ? -33.875 7.824 5.516 1 59.28 144 VAL B CA 1
ATOM 2339 C C . VAL B 1 144 ? -35.031 7.238 6.332 1 59.28 144 VAL B C 1
ATOM 2341 O O . VAL B 1 144 ? -35.406 6.078 6.141 1 59.28 144 VAL B O 1
ATOM 2344 N N . GLN B 1 145 ? -35.188 7.566 7.656 1 45.84 145 GLN B N 1
ATOM 2345 C CA . GLN B 1 145 ? -36.531 7.328 8.219 1 45.84 145 GLN B CA 1
ATOM 2346 C C . GLN B 1 145 ? -37.594 7.977 7.363 1 45.84 145 GLN B C 1
ATOM 2348 O O . GLN B 1 145 ? -37.406 9.047 6.785 1 45.84 145 GLN B O 1
#

Foldseek 3Di:
DPPPPVPPPPVPPPPCPVVLPAKDKEWPAQEEEEAAQAKDKTKMFIDADPPDDLQQKWKWKWFDDPVDIFTQWIDHRNRTDLVRGDPVQVVQWDWDSVCVNVRMTMIMGGRDDQVSWGKMKMWIDGPSHIDMYIHTYGYHYDPPD/DPPPPPPPPPVPPPPCPVVLPAKDKEWPAQEEEEAAQAKDKTKMFIDADPPFDLQQKWKWKWFDDPVDIFTQWIDHRNRTDLVRGDPVQVVQWDWDSVCVNVRMTMIMGGRDDQVSWGKMKMWIDGPSHIDMYIHTYGYYYDPPD

Organism: Dicentrarchus labrax (NCBI:txid13489)

InterPro domains:
  IPR013106 Immunoglobulin V-set domain [PF07686] (29-137)
  IPR013783 Immunoglobulin-like fold [G3DSA:2.60.40.10] (21-144)
  IPR036179 Immunoglobulin-like domain superfamily [SSF48726] (25-139)
  IPR051713 T-cell Activation and Immune Regulation Protein [PTHR25466] (11-128)

Sequence (290 aa):
LFDYKQTDFTLLWLFLSSALRTFVVNVTQTSYQAEENHNITLEWTFTTNNDSSLNSLSIYCELITDHMVSVLYHLHEGVEVPESQDEQFAGRVQCDKDVLREGRLRLHVSRLRTEDSGLYQCEVFTNYGGSLGRCRLNVTGELVQLFDYKQTDFTLLWLFLSSALRTFVVNVTQTSYQAEENHNITLEWTFTTNNDSSLNSLSIYCELITDHMVSVLYHLHEGVEVPESQDEQFAGRVQCDKDVLREGRLRLHVSRLRTEDSGLYQCEVFTNYGGSLGRCRLNVTGELVQ

Secondary structure (DSSP, 8-state):
------------------------EEES-SEEEEETT--EEEEEEE---TT--GGG-EEEEEEE-SS-EEEEEEEETTEE-GGGS-GGGTTTEEE-GGGGGGTEEEEEE-S--GGG-EEEEEEEE-SS-EEEEEEEEEEE-----/------------------------EEES-SEEEEETT--EEEEEEE---TT--GGG-EEEEEEE-SS-EEEEEEEETTEE-GGGS-GGGTTTEEE-GGGGGGTEEEEEE-S--GGG-EEEEEEEEETTEEEEEEEEEEEE-----